Protein AF-A0A7S1WTX0-F1 (afdb_monomer)

Organism: Alexandrium catenella (NCBI:txid2925)

InterPro domains:
  IPR001752 Kinesin motor domain [PF00225] (18-183)
  IPR001752 Kinesin motor domain [PR00380] (53-70)
  IPR001752 Kinesin motor domain [PR00380] (84-102)
  IPR001752 Kinesin motor domain [PR00380] (133-154)
  IPR001752 Kinesin motor domain [PS50067] (1-183)
  IPR001752 Kinesin motor domain [SM00129] (1-193)
  IPR027417 P-loop containing nucleoside triphosphate hydrolase [SSF52540] (19-186)
  IPR027640 Kinesin-like protein [PTHR47972] (17-187)
  IPR036961 Kinesin motor domain superfamily [G3DSA:3.40.850.10] (6-201)

pLDDT: mean 73.98, std 21.16, range [28.86, 95.06]

Secondary structure (DSSP, 8-state):
---------PPPPEEEETTEEEETT------SSHHHHHHHHHHHHHHHHHHHHTTSS-GGGS-EEEEEEEEEE-TTT--EEEEEEEEEEPPP---GGG----THHHHHHHHHHHHHHHHHHHHHHHHTT-SS--GGG-HHHHHTTTTSSSSS-----------GGGHHHHHHHHHHHHHHTT---------S--------------PPPP-

Radius of gyration: 21.15 Å; Cα contacts (8 Å, |Δi|>4): 185; chains: 1; bounding box: 45×63×60 Å

Nearest PDB structures (foldseek):
  3cob-assembly1_A  TM=8.532E-01  e=2.184E-14  unclassified
  3j8y-assembly1_K  TM=9.135E-01  e=1.320E-11  Homo sapiens
  3h4s-assembly1_A  TM=8.752E-01  e=2.064E-12  Arabidopsis thaliana
  4hna-assembly1_K  TM=8.770E-01  e=1.838E-10  Homo sapiens
  5hnx-assembly1_K  TM=8.630E-01  e=1.447E-10  Drosophila melanogaster

Sequence (211 aa):
RSGGGAAASSAPRLSVRQGAVQVDRLCEREAMDATELRSVLEKGLLQRRVAASAMNIRSSRSHLVFTIRVSTTNLSTRETLRGKILLCDLGGSERLKKTEAAGDQRREAIEINKSLTALGDVIEAVARRQRQVPYRNHKLTQIMQDSLGGTAKTLMFVNCSPAWSNLSETLMSLTYAARTKRITNLGTPSSSSPLARKRSEPSFCIPVPEQ

Foldseek 3Di:
DDDDDDDDPDPWDWDADPNAIDTPPDDDDDDPDPVSVVVVVVVLVVVLVVVCVVPDNCNLLDKDKDKDKDWDADPVVRDIDIDMDIDIDAHDQDDPVPDPDDDVRSVSNVLSNQLVVLVLQQLQCQLVVPPDRPLVSDPNSSNCVCQFQHADDHDDDQDADPDPVRVVVRVVSVVSVVSNVSHDHDHHPPDDDPDDPDDDDPPPDDDDDDD

Mean predicted aligned error: 12.64 Å

Solvent-accessible surface area (backbone atoms only — not comparable to full-atom values): 13399 Å² total; per-residue (Å²): 136,89,82,82,78,78,79,75,81,71,75,78,48,80,45,78,57,96,91,41,64,41,59,50,87,63,89,82,76,93,56,95,47,74,66,51,43,47,52,53,50,52,51,52,53,48,50,53,50,51,62,16,63,80,68,52,93,38,69,56,69,42,67,47,78,48,77,49,76,47,76,48,68,42,84,87,78,66,49,71,50,75,51,76,48,78,48,73,49,74,38,61,86,75,64,67,92,80,52,96,54,62,71,69,57,38,56,50,54,50,54,46,47,49,46,54,49,35,42,50,53,28,42,53,26,45,44,67,66,47,93,75,59,57,32,82,76,27,72,68,36,41,63,42,41,45,53,60,56,20,52,42,91,70,86,85,87,83,91,67,63,92,49,79,94,38,45,73,58,33,52,50,53,52,54,49,49,62,45,52,70,56,46,64,49,45,76,65,85,75,68,100,67,99,67,87,79,74,88,69,80,88,79,82,76,76,84,74,82,83,130

Structure (mmCIF, N/CA/C/O backbone):
data_AF-A0A7S1WTX0-F1
#
_entry.id   AF-A0A7S1WTX0-F1
#
loop_
_atom_site.group_PDB
_atom_site.id
_atom_site.type_symbol
_atom_site.label_atom_id
_atom_site.label_alt_id
_atom_site.label_comp_id
_atom_site.label_asym_id
_atom_site.label_entity_id
_atom_site.label_seq_id
_atom_site.pdbx_PDB_ins_code
_atom_site.Cartn_x
_atom_site.Cartn_y
_atom_site.Cartn_z
_atom_site.occupancy
_atom_site.B_iso_or_equiv
_atom_site.auth_seq_id
_atom_site.auth_comp_id
_atom_site.auth_asym_id
_atom_site.auth_atom_id
_atom_site.pdbx_PDB_model_num
ATOM 1 N N . ARG A 1 1 ? -2.254 -48.145 -15.514 1.00 36.19 1 ARG A N 1
ATOM 2 C CA . ARG A 1 1 ? -1.593 -46.839 -15.763 1.00 36.19 1 ARG A CA 1
ATOM 3 C C . ARG A 1 1 ? -2.270 -45.791 -14.888 1.00 36.19 1 ARG A C 1
ATOM 5 O O . ARG A 1 1 ? -3.375 -45.375 -15.197 1.00 36.19 1 ARG A O 1
ATOM 12 N N . SER A 1 2 ? -1.647 -45.450 -13.764 1.00 35.00 2 SER A N 1
ATOM 13 C CA . SER A 1 2 ? -2.083 -44.418 -12.819 1.00 35.00 2 SER A CA 1
ATOM 14 C C . SER A 1 2 ? -1.740 -43.027 -13.361 1.00 35.00 2 SER A C 1
ATOM 16 O O . SER A 1 2 ? -0.565 -42.683 -13.469 1.00 35.00 2 SER A O 1
ATOM 18 N N . GLY A 1 3 ? -2.751 -42.240 -13.726 1.00 31.66 3 GLY A N 1
ATOM 19 C CA . GLY A 1 3 ? -2.591 -40.835 -14.103 1.00 31.66 3 GLY A CA 1
ATOM 20 C C . GLY A 1 3 ? -2.806 -39.934 -12.892 1.00 31.66 3 GLY A C 1
ATOM 21 O O . GLY A 1 3 ? -3.939 -39.577 -12.588 1.00 31.66 3 GLY A O 1
ATOM 22 N N . GLY A 1 4 ? -1.725 -39.590 -12.191 1.00 30.39 4 GLY A N 1
ATOM 23 C CA . GLY A 1 4 ? -1.733 -38.560 -11.156 1.00 30.39 4 GLY A CA 1
ATOM 24 C C . GLY A 1 4 ? -1.897 -37.179 -11.789 1.00 30.39 4 GLY A C 1
ATOM 25 O O . GLY A 1 4 ? -0.982 -36.679 -12.439 1.00 30.39 4 GLY A O 1
ATOM 26 N N . GLY A 1 5 ? -3.070 -36.570 -11.615 1.00 28.86 5 GLY A N 1
ATOM 27 C CA . GLY A 1 5 ? -3.309 -35.177 -11.973 1.00 28.86 5 GLY A CA 1
ATOM 28 C C . GLY A 1 5 ? -2.605 -34.257 -10.981 1.00 28.86 5 GLY A C 1
ATOM 29 O O . GLY A 1 5 ? -3.022 -34.146 -9.830 1.00 28.86 5 GLY A O 1
ATOM 30 N N . ALA A 1 6 ? -1.533 -33.602 -11.424 1.00 33.41 6 ALA A N 1
ATOM 31 C CA . ALA A 1 6 ? -0.896 -32.527 -10.680 1.00 33.41 6 ALA A CA 1
ATOM 32 C C . ALA A 1 6 ? -1.919 -31.405 -10.437 1.00 33.41 6 ALA A C 1
ATOM 34 O O . ALA A 1 6 ? -2.436 -30.802 -11.380 1.00 33.41 6 ALA A O 1
ATOM 35 N N . ALA A 1 7 ? -2.229 -31.132 -9.169 1.00 36.34 7 ALA A N 1
ATOM 36 C CA . ALA A 1 7 ? -3.064 -30.008 -8.781 1.00 36.34 7 ALA A CA 1
ATOM 37 C C . ALA A 1 7 ? -2.358 -28.705 -9.182 1.00 36.34 7 ALA A C 1
ATOM 39 O O . ALA A 1 7 ? -1.405 -28.272 -8.535 1.00 36.34 7 ALA A O 1
ATOM 40 N N . ALA A 1 8 ? -2.815 -28.085 -10.271 1.00 37.38 8 ALA A N 1
ATOM 41 C CA . ALA A 1 8 ? -2.366 -26.764 -10.676 1.00 37.38 8 ALA A CA 1
ATOM 42 C C . ALA A 1 8 ? -2.599 -25.786 -9.513 1.00 37.38 8 ALA A C 1
ATOM 44 O O . ALA A 1 8 ? -3.739 -25.556 -9.098 1.00 37.38 8 ALA A O 1
ATOM 45 N N . SER A 1 9 ? -1.520 -25.217 -8.970 1.00 41.88 9 SER A N 1
ATOM 46 C CA . SER A 1 9 ? -1.592 -24.202 -7.921 1.00 41.88 9 SER A CA 1
ATOM 47 C C . SER A 1 9 ? -2.224 -22.936 -8.502 1.00 41.88 9 SER A C 1
ATOM 49 O O . SER A 1 9 ? -1.551 -22.064 -9.052 1.00 41.88 9 SER A O 1
ATOM 51 N N . SER A 1 10 ? -3.551 -22.856 -8.446 1.00 46.66 10 SER A N 1
ATOM 52 C CA . SER A 1 10 ? -4.303 -21.698 -8.918 1.00 46.66 10 SER A CA 1
ATOM 53 C C . SER A 1 10 ? -3.848 -20.445 -8.166 1.00 46.66 10 SER A C 1
ATOM 55 O O . SER A 1 10 ? -3.691 -20.477 -6.947 1.00 46.66 10 SER A O 1
ATOM 57 N N . ALA A 1 11 ? -3.631 -19.340 -8.882 1.00 50.22 11 ALA A N 1
ATOM 58 C CA . ALA A 1 11 ? -3.193 -18.074 -8.296 1.00 50.22 11 ALA A CA 1
ATOM 59 C C . ALA A 1 11 ? -4.122 -17.619 -7.144 1.00 50.22 11 ALA A C 1
ATOM 61 O O . ALA A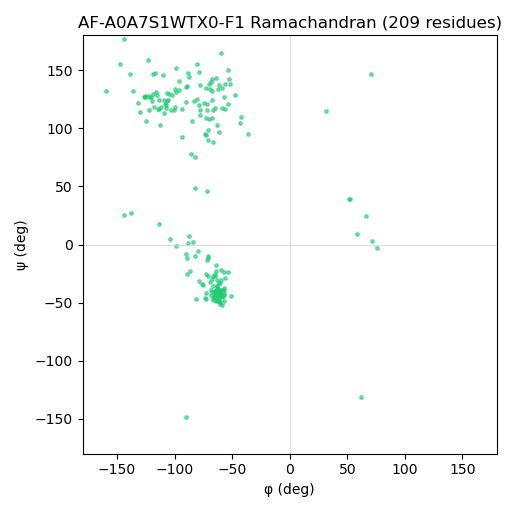 1 11 ? -5.326 -17.906 -7.179 1.00 50.22 11 ALA A O 1
ATOM 62 N N . PRO A 1 12 ? -3.608 -16.888 -6.135 1.00 56.72 12 PRO A N 1
ATOM 63 C CA . PRO A 1 12 ? -4.430 -16.380 -5.038 1.00 56.72 12 PRO A CA 1
ATOM 64 C C . PRO A 1 12 ? -5.572 -15.515 -5.590 1.00 56.72 12 PRO A C 1
ATOM 66 O O . PRO A 1 12 ? -5.347 -14.611 -6.413 1.00 56.72 12 PRO A O 1
ATOM 69 N N . ARG A 1 13 ? -6.803 -15.846 -5.184 1.00 62.22 13 ARG A N 1
ATOM 70 C CA . ARG A 1 13 ? -8.032 -15.118 -5.529 1.00 62.22 13 ARG A CA 1
ATOM 71 C C . ARG A 1 13 ? -8.249 -14.018 -4.491 1.00 62.22 13 ARG A C 1
ATOM 73 O O . ARG A 1 13 ? -7.833 -14.165 -3.351 1.00 62.22 13 ARG A O 1
ATOM 80 N N . LEU A 1 14 ? -8.825 -12.895 -4.899 1.00 60.16 14 LEU A N 1
ATOM 81 C CA . LEU A 1 14 ? -9.229 -11.840 -3.971 1.00 60.16 14 LEU A CA 1
ATOM 82 C C . LEU A 1 14 ? -10.724 -12.000 -3.710 1.00 60.16 14 LEU A C 1
ATOM 84 O O . LEU A 1 14 ? -11.494 -12.116 -4.663 1.00 60.16 14 LEU A O 1
ATOM 88 N N . SER A 1 15 ? -11.124 -11.984 -2.446 1.00 52.88 15 SER A N 1
ATOM 89 C CA . SER A 1 15 ? -12.521 -11.938 -2.027 1.00 52.88 15 SER A CA 1
ATOM 90 C C . SER A 1 15 ? -12.782 -10.644 -1.258 1.00 52.88 15 SER A C 1
ATOM 92 O O . SER A 1 15 ? -11.903 -10.098 -0.599 1.00 52.88 15 SER A O 1
ATOM 94 N N . VAL A 1 16 ? -13.990 -10.098 -1.368 1.00 51.50 16 VAL A N 1
ATOM 95 C CA . VAL A 1 16 ? -14.402 -8.920 -0.593 1.00 51.50 16 VAL A CA 1
ATOM 96 C C . VAL A 1 16 ? -15.394 -9.396 0.458 1.00 51.50 16 VAL A C 1
ATOM 98 O O . VAL A 1 16 ? -16.454 -9.911 0.110 1.00 51.50 16 VAL A O 1
ATOM 101 N N . ARG A 1 17 ? -15.060 -9.242 1.744 1.00 48.41 17 ARG A N 1
ATOM 102 C CA . ARG A 1 17 ? -15.951 -9.568 2.870 1.00 48.41 17 ARG A CA 1
ATOM 103 C C . ARG A 1 17 ? -16.078 -8.348 3.780 1.00 48.41 17 ARG A C 1
ATOM 105 O O . ARG A 1 17 ? -15.072 -7.785 4.195 1.00 48.41 17 ARG A O 1
ATOM 112 N N . GLN A 1 18 ? -17.315 -7.928 4.065 1.00 46.50 18 GLN A N 1
ATOM 113 C CA . GLN A 1 18 ? -17.627 -6.782 4.942 1.00 46.50 18 GLN A CA 1
ATOM 114 C C . GLN A 1 18 ? -16.878 -5.482 4.570 1.00 46.50 18 GLN A C 1
ATOM 116 O O . GLN A 1 18 ? -16.391 -4.760 5.433 1.00 46.50 18 GLN A O 1
ATOM 121 N N . GLY A 1 19 ? -16.735 -5.197 3.270 1.00 52.59 19 GLY A N 1
ATOM 122 C CA . GLY A 1 19 ? -16.036 -3.999 2.781 1.00 52.59 19 GLY A CA 1
ATOM 123 C C . GLY A 1 19 ? -14.503 -4.058 2.859 1.00 52.59 19 GLY A C 1
ATOM 124 O O . GLY A 1 19 ? -13.845 -3.145 2.369 1.00 52.59 19 GLY A O 1
ATOM 125 N N . ALA A 1 20 ? -13.923 -5.133 3.403 1.00 57.34 20 ALA A N 1
ATOM 126 C CA . ALA A 1 20 ? -12.485 -5.370 3.411 1.00 57.34 20 ALA A CA 1
ATOM 127 C C . ALA A 1 20 ? -12.085 -6.355 2.302 1.00 57.34 20 ALA A C 1
ATOM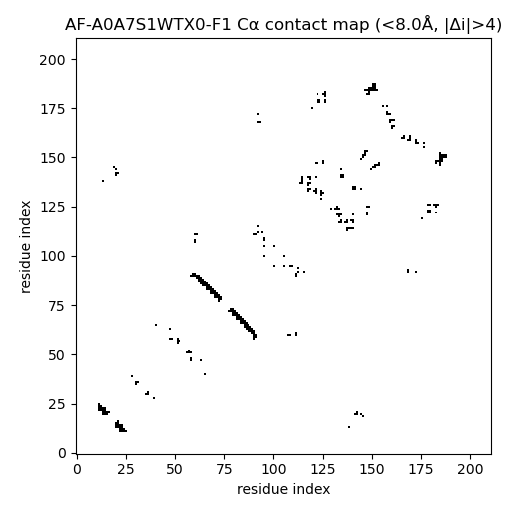 129 O O . ALA A 1 20 ? -12.692 -7.417 2.136 1.00 57.34 20 ALA A O 1
ATOM 130 N N . VAL A 1 21 ? -11.031 -6.019 1.555 1.00 64.62 21 VAL A N 1
ATOM 131 C CA . VAL A 1 21 ? -10.414 -6.937 0.590 1.00 64.62 21 VAL A CA 1
ATOM 132 C C . VAL A 1 21 ? -9.601 -7.987 1.350 1.00 64.62 21 VAL A C 1
ATOM 134 O O . VAL A 1 21 ? -8.705 -7.656 2.128 1.00 64.62 21 VAL A O 1
ATOM 137 N N . GLN A 1 22 ? -9.940 -9.256 1.143 1.00 63.56 22 GLN A N 1
ATOM 138 C CA . GLN A 1 22 ? -9.241 -10.435 1.640 1.00 63.56 22 GLN A CA 1
ATOM 139 C C . GLN A 1 22 ? -8.569 -11.171 0.477 1.00 63.56 22 GLN A C 1
ATOM 141 O O . GLN A 1 22 ? -9.059 -11.191 -0.652 1.00 63.56 22 GLN A O 1
ATOM 146 N N . VAL A 1 23 ? -7.413 -11.766 0.753 1.00 69.44 23 VAL A N 1
ATOM 147 C CA . VAL A 1 23 ? -6.703 -12.621 -0.200 1.00 69.44 23 VAL A CA 1
ATOM 148 C C . VAL A 1 23 ? -7.005 -14.066 0.184 1.00 69.44 23 VAL A C 1
ATOM 150 O O . VAL A 1 23 ? -6.640 -14.508 1.271 1.00 69.44 23 VAL A O 1
ATOM 153 N N . ASP A 1 24 ? -7.680 -14.803 -0.691 1.00 56.03 24 ASP A N 1
ATOM 154 C CA . ASP A 1 24 ? -7.994 -16.211 -0.476 1.00 56.03 24 ASP A CA 1
ATOM 155 C C . ASP A 1 24 ? -6.697 -17.022 -0.383 1.00 56.03 24 ASP A C 1
ATOM 157 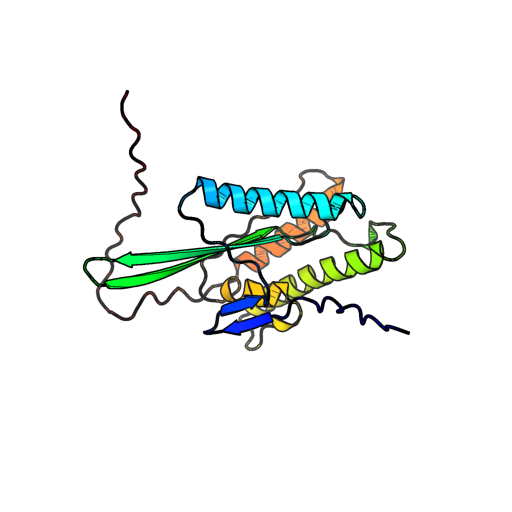O O . ASP A 1 24 ? -5.811 -16.898 -1.237 1.00 56.03 24 ASP A O 1
ATOM 161 N N . ARG A 1 25 ? -6.630 -17.906 0.622 1.00 60.22 25 ARG A N 1
ATOM 162 C CA . ARG A 1 25 ? -5.463 -18.747 0.955 1.00 60.22 25 ARG A CA 1
ATOM 163 C C . ARG A 1 25 ? -4.237 -17.967 1.445 1.00 60.22 25 ARG A C 1
ATOM 165 O O . ARG A 1 25 ? -3.116 -18.466 1.349 1.00 60.22 25 ARG A O 1
ATOM 172 N N . LEU A 1 26 ? -4.433 -16.769 1.995 1.00 67.06 26 LEU A N 1
ATOM 173 C CA . LEU A 1 26 ? -3.400 -16.129 2.805 1.00 67.06 26 LEU A CA 1
ATOM 174 C C . LEU A 1 26 ? -3.232 -16.908 4.118 1.00 67.06 26 LEU A C 1
ATOM 176 O O . LEU A 1 26 ? -4.217 -17.268 4.759 1.00 67.06 26 LEU A O 1
ATOM 180 N N . CYS A 1 27 ? -1.990 -17.178 4.512 1.00 72.56 27 CYS A N 1
ATOM 181 C CA . CYS A 1 27 ? -1.698 -17.742 5.825 1.00 72.56 27 CYS A CA 1
ATOM 182 C C . CYS A 1 27 ? -1.921 -16.653 6.883 1.00 72.56 27 CYS A C 1
ATOM 184 O O . CYS A 1 27 ? -1.219 -15.641 6.879 1.00 72.56 27 CYS A O 1
ATOM 186 N N . GLU A 1 28 ? -2.897 -16.851 7.764 1.00 81.06 28 GLU A N 1
ATOM 187 C CA . GLU A 1 28 ? -3.097 -16.022 8.951 1.00 81.06 28 GLU A CA 1
ATOM 188 C C . GLU A 1 28 ? -2.570 -16.787 10.160 1.00 81.06 28 GLU A C 1
ATOM 190 O O . GLU A 1 28 ? -2.897 -17.957 10.354 1.00 81.06 28 GLU A O 1
ATOM 195 N N . ARG A 1 29 ? -1.718 -16.134 10.950 1.00 85.81 29 ARG A N 1
ATOM 196 C CA . ARG A 1 29 ? -1.142 -16.712 12.159 1.00 85.81 29 ARG A CA 1
ATOM 197 C C . ARG A 1 29 ? -1.422 -15.780 13.320 1.00 85.81 29 ARG A C 1
ATOM 199 O O . ARG A 1 29 ? -1.139 -14.586 13.226 1.00 85.81 29 ARG A O 1
ATOM 206 N N . GLU A 1 30 ? -1.989 -16.336 14.379 1.00 88.81 30 GLU A N 1
ATOM 207 C CA . GLU A 1 30 ? -2.143 -15.628 15.641 1.00 88.81 30 GLU A CA 1
ATOM 208 C C . GLU A 1 30 ? -0.760 -15.407 16.263 1.00 88.81 30 GLU A C 1
ATOM 210 O O . GLU A 1 30 ? 0.122 -16.260 16.149 1.00 88.81 30 GLU A O 1
ATOM 215 N N . ALA A 1 31 ? -0.560 -14.225 16.834 1.00 89.25 31 ALA A N 1
ATOM 216 C CA . ALA A 1 31 ? 0.647 -13.863 17.559 1.00 89.25 31 ALA A CA 1
ATOM 217 C C . ALA A 1 31 ? 0.210 -13.244 18.885 1.00 89.25 31 ALA A C 1
ATOM 219 O O . ALA A 1 31 ? -0.537 -12.263 18.887 1.00 89.25 31 ALA A O 1
ATOM 220 N N . MET A 1 32 ? 0.655 -13.838 19.985 1.00 89.19 32 MET A N 1
ATOM 221 C CA . MET A 1 32 ? 0.258 -13.467 21.342 1.00 89.19 32 MET A CA 1
ATOM 222 C C . MET A 1 32 ? 1.126 -12.345 21.912 1.00 89.19 32 MET A C 1
ATOM 224 O O . MET A 1 32 ? 0.690 -11.608 22.795 1.00 89.19 32 MET A O 1
ATOM 228 N N . ASP A 1 33 ? 2.339 -12.176 21.382 1.00 90.69 33 ASP A N 1
ATOM 229 C CA . ASP A 1 33 ? 3.273 -11.144 21.809 1.00 90.69 33 ASP A CA 1
ATOM 230 C C . ASP A 1 33 ? 4.099 -10.553 20.646 1.00 90.69 33 ASP A C 1
ATOM 232 O O . ASP A 1 33 ? 3.993 -10.937 19.473 1.00 90.69 33 ASP A O 1
ATOM 236 N N . ALA A 1 34 ? 4.930 -9.562 20.979 1.00 90.69 34 ALA A N 1
ATOM 237 C CA . ALA A 1 34 ? 5.794 -8.882 20.018 1.00 90.69 34 ALA A CA 1
ATOM 238 C C . ALA A 1 34 ? 6.892 -9.793 19.438 1.00 90.69 34 ALA A C 1
ATOM 240 O O . ALA A 1 34 ? 7.349 -9.559 18.315 1.00 90.69 34 ALA A O 1
ATOM 241 N N . THR A 1 35 ? 7.319 -10.813 20.180 1.00 93.56 35 THR A N 1
ATOM 242 C CA . THR A 1 35 ? 8.359 -11.765 19.776 1.00 93.56 35 THR A CA 1
ATOM 243 C C . THR A 1 35 ? 7.815 -12.720 18.719 1.00 93.56 35 THR A C 1
ATOM 245 O O . THR A 1 35 ? 8.431 -12.896 17.666 1.00 93.56 35 THR A O 1
ATOM 248 N N . GLU A 1 36 ? 6.619 -13.265 18.933 1.00 92.94 36 GLU A N 1
ATOM 249 C CA . GLU A 1 36 ? 5.911 -14.094 17.963 1.00 92.94 36 GLU A CA 1
ATOM 250 C C . GLU A 1 36 ? 5.603 -13.309 16.690 1.00 92.94 36 GLU A C 1
ATOM 252 O O . GLU A 1 36 ? 5.885 -13.787 15.586 1.00 92.94 36 GLU A O 1
ATOM 257 N N . LEU A 1 37 ? 5.103 -12.074 16.820 1.00 91.38 37 LEU A N 1
ATOM 258 C CA . LEU A 1 37 ? 4.839 -11.206 15.672 1.00 91.38 37 LEU A CA 1
ATOM 259 C C . LEU A 1 37 ? 6.116 -10.948 14.860 1.00 91.38 37 LEU A C 1
ATOM 261 O O . LEU A 1 37 ? 6.105 -11.064 13.630 1.00 91.38 37 LEU A O 1
ATOM 265 N N . ARG A 1 38 ? 7.229 -10.647 15.540 1.00 90.94 38 ARG A N 1
ATOM 266 C CA . ARG A 1 38 ? 8.542 -10.468 14.908 1.00 90.94 38 ARG A CA 1
ATOM 267 C C . ARG A 1 38 ? 8.994 -11.736 14.190 1.00 90.94 38 ARG A C 1
ATOM 269 O O . ARG A 1 38 ? 9.406 -11.652 13.038 1.00 90.94 38 ARG A O 1
ATOM 276 N N . SER A 1 39 ? 8.822 -12.903 14.807 1.00 90.69 39 SER A N 1
ATOM 277 C CA . SER A 1 39 ? 9.123 -14.194 14.181 1.00 90.69 39 SER A CA 1
ATOM 278 C C . SER A 1 39 ? 8.293 -14.435 12.911 1.00 90.69 39 SER A C 1
ATOM 280 O O . SER A 1 39 ? 8.812 -14.944 11.914 1.00 90.69 39 SER A O 1
ATOM 282 N N . VAL A 1 40 ? 7.006 -14.046 12.893 1.00 89.06 40 VAL A N 1
ATOM 283 C CA . VAL A 1 40 ? 6.173 -14.108 11.670 1.00 89.06 40 VAL A CA 1
ATOM 284 C C . VAL A 1 40 ? 6.762 -13.224 10.576 1.00 89.06 40 VAL A C 1
ATOM 286 O O . VAL A 1 40 ? 6.915 -13.670 9.436 1.00 89.06 40 VAL A O 1
ATOM 289 N N . LEU A 1 41 ? 7.094 -11.981 10.924 1.00 88.06 41 LEU A N 1
ATOM 290 C CA . LEU A 1 41 ? 7.626 -11.002 9.988 1.00 88.06 41 LEU A CA 1
ATOM 291 C C . LEU A 1 41 ? 8.965 -11.463 9.399 1.00 88.06 41 LEU A C 1
ATOM 293 O O . LEU A 1 41 ? 9.127 -11.470 8.180 1.00 88.06 41 LEU A O 1
ATOM 297 N N . GLU A 1 42 ? 9.898 -11.904 10.241 1.00 87.88 42 GLU A N 1
ATOM 298 C CA . GLU A 1 42 ? 11.211 -12.400 9.822 1.00 87.88 42 GLU A CA 1
ATOM 299 C C . GLU A 1 42 ? 11.095 -13.624 8.914 1.00 87.88 42 GLU A C 1
ATOM 301 O O . GLU A 1 42 ? 11.756 -13.682 7.876 1.00 87.88 42 GLU A O 1
ATOM 306 N N . LYS A 1 43 ? 10.193 -14.562 9.231 1.00 85.00 43 LYS A N 1
ATOM 307 C CA . LYS A 1 43 ? 9.912 -15.710 8.360 1.00 85.00 43 LYS A CA 1
ATOM 308 C C . LYS A 1 43 ? 9.394 -15.263 6.989 1.00 85.00 43 LYS A C 1
ATOM 310 O O . LYS A 1 43 ? 9.849 -15.788 5.973 1.00 85.00 43 LYS A O 1
ATOM 315 N N . GLY A 1 44 ? 8.487 -14.285 6.944 1.00 80.00 44 GLY A N 1
ATOM 316 C CA . GLY A 1 44 ? 7.979 -13.718 5.690 1.00 80.00 44 GLY A CA 1
ATOM 317 C C . GLY A 1 44 ? 9.068 -13.015 4.871 1.00 80.00 44 GLY A C 1
ATOM 318 O O . GLY A 1 44 ? 9.173 -13.217 3.659 1.00 80.00 44 GLY A O 1
ATOM 319 N N . LEU A 1 45 ? 9.936 -12.245 5.532 1.00 81.25 45 LEU A N 1
ATOM 320 C CA . LEU A 1 45 ? 11.083 -11.587 4.900 1.00 81.25 45 LEU A CA 1
ATOM 321 C C . LEU A 1 45 ? 12.106 -12.600 4.368 1.00 81.25 45 LEU A C 1
ATOM 323 O O . LEU A 1 45 ? 12.619 -12.429 3.260 1.00 81.25 45 LEU A O 1
ATOM 327 N N . LEU A 1 46 ? 12.376 -13.674 5.114 1.00 79.81 46 LEU A N 1
ATOM 328 C CA . LEU A 1 46 ? 13.264 -14.750 4.681 1.00 79.81 46 LEU A CA 1
ATOM 329 C C . LEU A 1 46 ? 12.690 -15.480 3.464 1.00 79.81 46 LEU A C 1
ATOM 331 O O . LEU A 1 46 ? 13.409 -15.697 2.494 1.00 79.81 46 LEU A O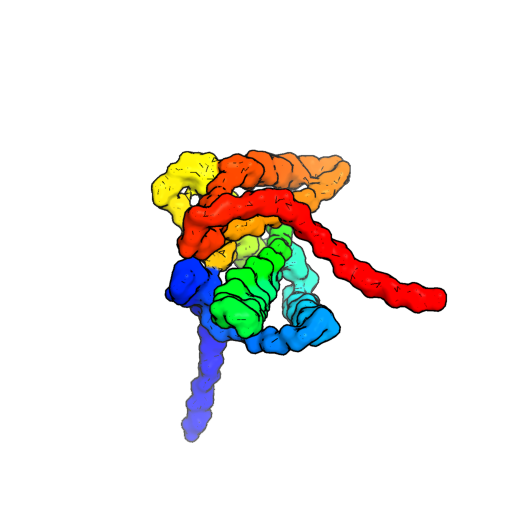 1
ATOM 335 N N . GLN A 1 47 ? 11.393 -15.795 3.461 1.00 74.44 47 GLN A N 1
ATOM 336 C CA . GLN A 1 47 ? 10.729 -16.409 2.307 1.00 74.44 47 GLN A CA 1
ATOM 337 C C . GLN A 1 47 ? 10.794 -15.516 1.064 1.00 74.44 47 GLN A C 1
ATOM 339 O O . GLN A 1 47 ? 11.071 -16.016 -0.026 1.00 74.44 47 GLN A O 1
ATOM 344 N N . ARG A 1 48 ? 10.633 -14.193 1.218 1.00 73.31 48 ARG A N 1
ATOM 345 C CA . ARG A 1 48 ? 10.845 -13.234 0.120 1.00 73.31 48 ARG A CA 1
ATOM 346 C C . ARG A 1 48 ? 12.280 -13.290 -0.411 1.00 73.31 48 ARG A C 1
ATOM 348 O O . ARG A 1 48 ? 12.476 -13.275 -1.623 1.00 73.31 48 ARG A O 1
ATOM 355 N N . ARG A 1 49 ? 13.280 -13.382 0.475 1.00 64.56 49 ARG A N 1
ATOM 356 C CA . ARG A 1 49 ? 14.698 -13.513 0.089 1.00 64.56 49 ARG A CA 1
ATOM 357 C C . ARG A 1 49 ? 14.991 -14.835 -0.623 1.00 64.56 49 ARG A C 1
ATOM 359 O O . ARG A 1 49 ? 15.660 -14.812 -1.646 1.00 64.56 49 ARG A O 1
ATOM 366 N N . VAL A 1 50 ? 14.471 -15.958 -0.127 1.00 59.03 50 VAL A N 1
ATOM 367 C CA . VAL A 1 50 ? 14.686 -17.292 -0.719 1.00 59.03 50 VAL A CA 1
ATOM 368 C C . VAL A 1 50 ? 14.006 -17.416 -2.086 1.00 59.03 50 VAL A C 1
ATOM 370 O O . VAL A 1 50 ? 14.603 -17.926 -3.030 1.00 59.03 50 VAL A O 1
ATOM 373 N N . ALA A 1 51 ? 12.789 -16.881 -2.234 1.00 57.81 51 ALA A N 1
ATOM 374 C CA . ALA A 1 51 ? 12.129 -16.793 -3.537 1.00 57.81 51 ALA A CA 1
ATOM 375 C C . ALA A 1 51 ? 12.937 -15.943 -4.537 1.00 57.81 51 ALA A C 1
ATOM 377 O O . ALA A 1 51 ? 12.948 -16.242 -5.729 1.00 57.81 51 ALA A O 1
ATOM 378 N N . ALA A 1 52 ? 13.645 -14.915 -4.053 1.00 53.91 52 ALA A N 1
ATOM 379 C CA . ALA A 1 52 ? 14.545 -14.106 -4.868 1.00 53.91 52 ALA A CA 1
ATOM 380 C C . ALA A 1 52 ? 15.883 -14.809 -5.181 1.00 53.91 52 ALA A C 1
ATOM 382 O O . ALA A 1 52 ? 16.417 -14.613 -6.264 1.00 53.91 52 ALA A O 1
ATOM 383 N N . SER A 1 53 ? 16.445 -15.635 -4.292 1.00 47.12 53 SER A N 1
ATOM 384 C CA . SER A 1 53 ? 17.722 -16.322 -4.552 1.00 47.12 53 SER A CA 1
ATOM 385 C C . SER A 1 53 ? 17.580 -17.543 -5.466 1.00 47.12 53 SER A C 1
ATOM 387 O O . SER A 1 53 ? 18.475 -17.803 -6.264 1.00 47.12 53 SER A O 1
ATOM 389 N N . ALA A 1 54 ? 16.447 -18.251 -5.421 1.00 46.50 54 ALA A N 1
ATOM 390 C CA . ALA A 1 54 ? 16.173 -19.392 -6.300 1.00 46.50 54 ALA A CA 1
ATOM 391 C C . ALA A 1 54 ? 15.906 -19.000 -7.772 1.00 46.50 54 ALA A C 1
ATOM 393 O O . ALA A 1 54 ? 15.867 -19.872 -8.636 1.00 46.50 54 ALA A O 1
ATOM 394 N N . MET A 1 55 ? 15.708 -17.706 -8.071 1.00 42.59 55 MET A N 1
ATOM 395 C CA . MET A 1 55 ? 15.268 -17.228 -9.392 1.00 42.59 55 MET A CA 1
ATOM 396 C C . MET A 1 55 ? 15.998 -15.959 -9.898 1.00 42.59 55 MET A C 1
ATOM 398 O O . MET A 1 55 ? 15.449 -15.243 -10.734 1.00 42.59 55 MET A O 1
ATOM 402 N N . ASN A 1 56 ? 17.249 -15.726 -9.462 1.00 44.66 56 ASN A N 1
ATOM 403 C CA . ASN A 1 56 ? 18.061 -14.498 -9.630 1.00 44.66 56 ASN A CA 1
ATOM 404 C C . ASN A 1 56 ? 17.575 -13.290 -8.804 1.00 44.66 56 ASN A C 1
ATOM 406 O O . ASN A 1 56 ? 16.383 -13.107 -8.610 1.00 44.66 56 ASN A O 1
ATOM 410 N N . ILE A 1 57 ? 18.517 -12.448 -8.345 1.00 48.03 57 ILE A N 1
ATOM 411 C CA . ILE A 1 57 ? 18.324 -11.252 -7.490 1.00 48.03 57 ILE A CA 1
ATOM 412 C C . ILE A 1 57 ? 17.111 -10.406 -7.944 1.00 48.03 57 ILE A C 1
ATOM 414 O O . ILE A 1 57 ? 17.162 -9.711 -8.956 1.00 48.03 57 ILE A O 1
ATOM 418 N N . ARG A 1 58 ? 15.995 -10.490 -7.197 1.00 55.78 58 ARG A N 1
ATOM 419 C CA . ARG A 1 58 ? 14.652 -10.024 -7.625 1.00 55.78 58 ARG A CA 1
ATOM 420 C C . ARG A 1 58 ? 13.821 -9.414 -6.479 1.00 55.78 58 ARG A C 1
ATOM 422 O O . ARG A 1 58 ? 12.594 -9.375 -6.523 1.00 55.78 58 ARG A O 1
ATOM 429 N N . SER A 1 59 ? 14.476 -8.897 -5.433 1.00 57.28 59 SER A N 1
ATOM 430 C CA . SER A 1 59 ? 13.795 -8.211 -4.315 1.00 57.28 59 SER A CA 1
ATOM 431 C C . SER A 1 59 ? 13.179 -6.865 -4.719 1.00 57.28 59 SER A C 1
ATOM 433 O O . SER A 1 59 ? 12.106 -6.531 -4.222 1.00 57.28 59 SER A O 1
ATOM 435 N N . SER A 1 60 ? 13.795 -6.147 -5.668 1.00 61.94 60 SER A N 1
ATOM 436 C CA . SER A 1 60 ? 13.257 -4.914 -6.271 1.00 61.94 60 SER A CA 1
ATOM 437 C C . SER A 1 60 ? 12.066 -5.164 -7.196 1.00 61.94 60 SER A C 1
ATOM 439 O O . SER A 1 60 ? 11.398 -4.231 -7.621 1.00 61.94 60 SER A O 1
ATOM 441 N N . ARG A 1 61 ? 11.775 -6.425 -7.513 1.00 66.44 61 ARG A N 1
ATOM 442 C CA . ARG A 1 61 ? 10.803 -6.824 -8.530 1.00 66.44 61 ARG A CA 1
ATOM 443 C C . ARG A 1 61 ? 9.581 -7.548 -7.947 1.00 66.44 61 ARG A C 1
ATOM 445 O O . ARG A 1 61 ? 8.813 -8.199 -8.641 1.00 66.44 61 ARG A O 1
ATOM 452 N N . SER A 1 62 ? 9.356 -7.418 -6.645 1.00 74.88 62 SER A N 1
ATOM 453 C CA . SER A 1 62 ? 8.154 -7.928 -5.982 1.00 74.88 62 SER A CA 1
ATOM 454 C C . SER A 1 62 ? 7.646 -6.930 -4.953 1.00 74.88 62 SER A C 1
ATOM 456 O O . SER A 1 62 ? 8.435 -6.242 -4.307 1.00 74.88 62 SER A O 1
ATOM 458 N N . HIS A 1 63 ? 6.324 -6.881 -4.792 1.00 83.94 63 HIS A N 1
ATOM 459 C CA . HIS A 1 63 ? 5.681 -6.144 -3.706 1.00 83.94 63 HIS A CA 1
ATOM 460 C C . HIS A 1 63 ? 5.516 -7.066 -2.507 1.00 83.94 63 HIS A C 1
ATOM 462 O O . HIS A 1 63 ? 5.066 -8.204 -2.660 1.00 83.94 63 HIS A O 1
ATOM 468 N N . LEU A 1 64 ? 5.833 -6.574 -1.317 1.00 85.44 64 LEU A N 1
ATOM 469 C CA . LEU A 1 64 ? 5.536 -7.253 -0.064 1.00 85.44 64 LEU A CA 1
ATOM 470 C C . LEU A 1 64 ? 4.370 -6.546 0.616 1.00 85.44 64 LEU A C 1
ATOM 472 O O . LEU A 1 64 ? 4.438 -5.355 0.903 1.00 85.44 64 LEU A O 1
ATOM 476 N N . VAL A 1 65 ? 3.320 -7.304 0.915 1.00 87.75 65 VAL A N 1
ATOM 477 C CA . VAL A 1 65 ? 2.177 -6.825 1.692 1.00 87.75 65 VAL A CA 1
ATOM 478 C C . VAL A 1 65 ? 2.083 -7.648 2.968 1.00 87.75 65 VAL A C 1
ATOM 480 O O . VAL A 1 65 ? 1.877 -8.858 2.915 1.00 87.75 65 VAL A O 1
ATOM 483 N N . PHE A 1 66 ? 2.216 -6.988 4.114 1.00 88.81 66 PHE A N 1
ATOM 484 C CA . PHE A 1 66 ? 2.109 -7.592 5.436 1.00 88.81 66 PHE A CA 1
ATOM 485 C C . PHE A 1 66 ? 0.969 -6.929 6.210 1.00 88.81 66 PHE A C 1
ATOM 487 O O . PHE A 1 66 ? 0.927 -5.709 6.355 1.00 88.81 66 PHE A O 1
ATOM 494 N N . THR A 1 67 ? 0.009 -7.730 6.672 1.00 90.19 67 THR A N 1
ATOM 495 C CA . THR A 1 67 ? -1.182 -7.236 7.373 1.00 90.19 67 THR A CA 1
ATOM 496 C C . THR A 1 67 ? -1.165 -7.700 8.818 1.00 90.19 67 THR A C 1
ATOM 498 O O . THR A 1 67 ? -1.147 -8.899 9.075 1.00 90.19 67 THR A O 1
ATOM 501 N N . ILE A 1 68 ? -1.252 -6.753 9.748 1.00 90.81 68 ILE A N 1
ATOM 502 C CA . ILE A 1 68 ? -1.442 -7.018 11.174 1.00 90.81 68 ILE A CA 1
ATOM 503 C C . ILE A 1 68 ? -2.881 -6.647 11.510 1.00 90.81 68 ILE A C 1
ATOM 505 O O . ILE A 1 68 ? -3.310 -5.518 11.262 1.00 90.81 68 ILE A O 1
ATOM 509 N N . ARG A 1 69 ? -3.642 -7.588 12.064 1.00 90.69 69 ARG A N 1
ATOM 510 C CA . ARG A 1 69 ? -4.987 -7.326 12.583 1.00 90.69 69 ARG A CA 1
ATOM 511 C C . ARG A 1 69 ? -4.934 -7.348 14.097 1.00 90.69 69 ARG A C 1
ATOM 513 O O . ARG A 1 69 ? -4.392 -8.280 14.674 1.00 90.69 69 ARG A O 1
ATOM 520 N N . VAL A 1 70 ? -5.501 -6.321 14.714 1.00 90.38 70 VAL A N 1
ATOM 521 C CA . VAL A 1 70 ? -5.551 -6.181 16.169 1.00 90.38 70 VAL A CA 1
ATOM 522 C C . VAL A 1 70 ? -7.012 -6.149 16.579 1.00 90.38 70 VAL A C 1
ATOM 524 O O . VAL A 1 70 ? -7.800 -5.392 16.011 1.00 90.38 70 VAL A O 1
ATOM 527 N N . SER A 1 71 ? -7.378 -6.979 17.549 1.00 90.81 71 SER A N 1
ATOM 528 C CA . SER A 1 71 ? -8.698 -6.970 18.169 1.00 90.81 71 SER A CA 1
ATOM 529 C C . SER A 1 71 ? -8.515 -6.730 19.657 1.00 90.81 71 SER A C 1
ATOM 531 O O . SER A 1 71 ? -7.753 -7.439 20.305 1.00 90.81 71 SER A O 1
ATOM 533 N N . THR A 1 72 ? -9.208 -5.738 20.197 1.00 89.81 72 THR A N 1
ATOM 534 C CA . THR A 1 72 ? -9.158 -5.405 21.619 1.00 89.81 72 THR A CA 1
ATOM 535 C C . THR A 1 72 ? -10.572 -5.380 22.154 1.00 89.81 72 THR A C 1
ATOM 537 O O . THR A 1 72 ? -11.425 -4.678 21.615 1.00 89.81 72 THR A O 1
ATOM 540 N N . THR A 1 73 ? -10.815 -6.130 23.221 1.00 93.62 73 THR A N 1
ATOM 541 C CA . THR A 1 73 ? -12.116 -6.177 23.885 1.00 93.62 73 THR A CA 1
ATOM 542 C C . THR A 1 73 ? -12.006 -5.464 25.217 1.00 93.62 73 THR A C 1
ATOM 544 O O . THR A 1 73 ? -11.204 -5.851 26.065 1.00 93.62 73 THR A O 1
ATO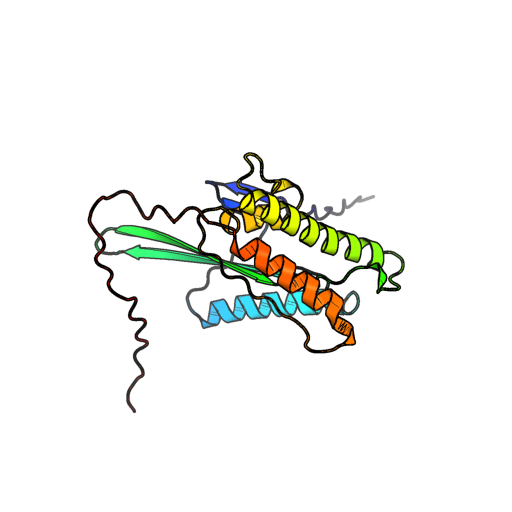M 547 N N . ASN A 1 74 ? -12.810 -4.425 25.413 1.00 92.94 74 ASN A N 1
ATOM 548 C CA . ASN A 1 74 ? -12.947 -3.813 26.721 1.00 92.94 74 ASN A CA 1
ATOM 549 C C . ASN A 1 74 ? -13.734 -4.771 27.629 1.00 92.94 74 ASN A C 1
ATOM 551 O O . ASN A 1 74 ? -14.865 -5.138 27.321 1.00 92.94 74 ASN A O 1
ATOM 555 N N . LEU A 1 75 ? -13.139 -5.194 28.744 1.00 93.25 75 LEU A N 1
ATOM 556 C CA . LEU A 1 75 ? -13.755 -6.169 29.645 1.00 93.25 75 LEU A CA 1
ATOM 557 C C . LEU A 1 75 ? -14.945 -5.594 30.426 1.00 93.25 75 LEU A C 1
ATOM 559 O O . LEU A 1 75 ? -15.846 -6.355 30.776 1.00 93.25 75 LEU A O 1
ATOM 563 N N . SER A 1 76 ? -14.977 -4.277 30.661 1.00 94.25 76 SER A N 1
ATOM 564 C CA . SER A 1 76 ? -16.075 -3.627 31.383 1.00 94.25 76 SER A CA 1
ATOM 565 C C . SER A 1 76 ? -17.277 -3.358 30.480 1.00 94.25 76 SER A C 1
ATOM 567 O O . SER A 1 76 ? -18.398 -3.696 30.846 1.00 94.25 76 SER A O 1
ATOM 569 N N . THR A 1 77 ? -17.057 -2.811 29.279 1.00 94.31 77 THR A N 1
ATOM 570 C CA . THR A 1 77 ? -18.147 -2.489 28.337 1.00 94.31 77 THR A CA 1
ATOM 571 C C . THR A 1 77 ? -18.504 -3.641 27.399 1.00 94.31 77 THR A C 1
ATOM 573 O O . THR A 1 77 ? -19.516 -3.573 26.709 1.00 94.31 77 THR A O 1
ATOM 576 N N . ARG A 1 78 ? -17.679 -4.698 27.347 1.00 92.88 78 ARG A N 1
ATOM 577 C CA . ARG A 1 78 ? -17.742 -5.803 26.367 1.00 92.88 78 ARG A CA 1
ATOM 578 C C . ARG A 1 78 ? -17.618 -5.358 24.904 1.00 92.88 78 ARG A C 1
ATOM 580 O O . ARG A 1 78 ? -17.758 -6.177 23.996 1.00 92.88 78 ARG A O 1
ATOM 587 N N . GLU A 1 79 ? -17.294 -4.092 24.654 1.00 92.44 79 GLU A N 1
ATOM 588 C CA . GLU A 1 79 ? -17.100 -3.569 23.306 1.00 92.44 79 GLU A CA 1
ATOM 589 C C . GLU A 1 79 ? -15.791 -4.081 22.710 1.00 92.44 79 GLU A C 1
ATOM 591 O O . GLU A 1 79 ? -14.738 -4.058 23.350 1.00 92.44 79 GLU A O 1
ATOM 596 N N . THR A 1 80 ? -15.852 -4.523 21.455 1.00 90.25 80 THR A N 1
ATOM 597 C CA . THR A 1 80 ? -14.678 -4.981 20.708 1.00 90.25 80 THR A CA 1
ATOM 598 C C . THR A 1 80 ? -14.296 -3.956 19.650 1.00 90.25 80 THR A C 1
ATOM 600 O O . THR A 1 80 ? -15.065 -3.681 18.729 1.00 90.25 80 THR A O 1
ATOM 603 N N . LEU A 1 81 ? -13.077 -3.437 19.740 1.00 90.12 81 LEU A N 1
ATOM 604 C CA . LEU A 1 81 ? -12.454 -2.607 18.720 1.00 90.12 81 LEU A CA 1
ATOM 605 C C . LEU A 1 81 ? -11.571 -3.475 17.829 1.00 90.12 81 LEU A C 1
ATOM 607 O O . LEU A 1 81 ? -10.774 -4.275 18.315 1.00 90.12 81 LEU A O 1
ATOM 611 N N . ARG A 1 82 ? -11.699 -3.303 16.513 1.00 90.38 82 ARG A N 1
ATOM 612 C CA . ARG A 1 82 ? -10.874 -4.001 15.523 1.00 90.38 82 ARG A CA 1
ATOM 613 C C . ARG A 1 82 ? -10.120 -2.989 14.679 1.00 90.38 82 ARG A C 1
ATOM 615 O O . ARG A 1 82 ? -10.715 -2.081 14.106 1.00 90.38 82 ARG A O 1
ATOM 622 N N . GLY A 1 83 ? -8.810 -3.168 14.605 1.00 89.19 83 GLY A N 1
ATOM 623 C CA . GLY A 1 83 ? -7.897 -2.366 13.808 1.00 89.19 83 GLY A CA 1
ATOM 624 C C . GLY A 1 83 ? -7.110 -3.226 12.829 1.00 89.19 83 GLY A C 1
ATOM 625 O O . GLY A 1 83 ? -6.959 -4.438 13.001 1.00 89.19 83 GLY A O 1
ATOM 626 N N . LYS A 1 84 ? -6.590 -2.581 11.789 1.00 89.81 84 LYS A N 1
ATOM 627 C CA . LYS A 1 84 ? -5.706 -3.203 10.807 1.00 89.81 84 LYS A CA 1
ATOM 628 C C . LYS A 1 84 ? -4.549 -2.262 10.503 1.00 89.81 84 LYS A C 1
ATOM 630 O O . LYS A 1 84 ? -4.776 -1.091 10.216 1.00 89.81 84 LYS A O 1
ATOM 635 N N . ILE A 1 85 ? -3.335 -2.796 10.523 1.00 91.69 85 ILE A N 1
ATOM 636 C CA . ILE A 1 85 ? -2.131 -2.141 10.019 1.00 91.69 85 ILE A CA 1
ATOM 637 C C . ILE A 1 85 ? -1.728 -2.876 8.744 1.00 91.69 85 ILE A C 1
ATOM 639 O O . ILE A 1 85 ? -1.555 -4.095 8.750 1.00 91.69 85 ILE A O 1
ATOM 643 N N . LEU A 1 86 ? -1.605 -2.133 7.648 1.00 92.00 86 LEU A N 1
ATOM 644 C CA . LEU A 1 86 ? -1.129 -2.637 6.367 1.00 92.00 86 LEU A CA 1
ATOM 645 C C . LEU A 1 86 ? 0.261 -2.054 6.113 1.00 92.00 86 LEU A C 1
ATOM 647 O O . LEU A 1 86 ? 0.400 -0.847 5.930 1.00 92.00 86 LEU A O 1
ATOM 651 N N . LEU A 1 87 ? 1.279 -2.908 6.102 1.00 91.38 87 LEU A N 1
ATOM 652 C CA . LEU A 1 87 ? 2.633 -2.550 5.699 1.00 91.38 87 LEU A CA 1
ATOM 653 C C . LEU A 1 87 ? 2.832 -3.018 4.261 1.00 91.38 87 LEU A C 1
ATOM 655 O O . LEU A 1 87 ? 2.719 -4.209 3.969 1.00 91.38 87 LEU A O 1
ATOM 659 N N . CYS A 1 88 ? 3.093 -2.077 3.361 1.00 90.50 88 CYS A N 1
ATOM 660 C CA . CYS A 1 88 ? 3.296 -2.355 1.948 1.00 90.50 88 CYS A CA 1
ATOM 661 C C . CYS A 1 88 ? 4.672 -1.840 1.530 1.00 90.50 88 CYS A C 1
ATOM 663 O O . CYS A 1 88 ? 4.911 -0.636 1.565 1.00 90.50 88 CYS A O 1
ATOM 665 N N . ASP A 1 89 ? 5.553 -2.751 1.131 1.00 88.06 89 ASP A N 1
ATOM 666 C CA . ASP A 1 89 ? 6.836 -2.433 0.512 1.00 88.06 89 ASP A CA 1
ATOM 667 C C . ASP A 1 89 ? 6.717 -2.675 -0.993 1.00 88.06 89 ASP A C 1
ATOM 669 O O . ASP A 1 89 ? 6.433 -3.793 -1.439 1.00 88.06 89 ASP A O 1
ATOM 673 N N . LEU A 1 90 ? 6.841 -1.593 -1.756 1.00 86.56 90 LEU A N 1
ATOM 674 C CA . LEU A 1 90 ? 6.614 -1.601 -3.191 1.00 86.56 90 LEU A CA 1
ATOM 675 C C . LEU A 1 90 ? 7.898 -1.969 -3.937 1.00 86.56 90 LEU A C 1
ATOM 677 O O . LEU A 1 90 ? 8.995 -1.567 -3.562 1.00 86.56 90 LEU A O 1
ATOM 681 N N . GLY A 1 91 ? 7.744 -2.707 -5.033 1.00 78.69 91 GLY A N 1
ATOM 682 C CA . GLY A 1 91 ? 8.811 -2.910 -6.003 1.00 78.69 91 GLY A CA 1
ATOM 683 C C . GLY A 1 91 ? 9.300 -1.588 -6.607 1.00 78.69 91 GLY A C 1
ATOM 684 O O . GLY A 1 91 ? 8.640 -0.551 -6.516 1.00 78.69 91 GLY A O 1
ATOM 685 N N . GLY A 1 92 ? 10.462 -1.654 -7.246 1.00 76.50 92 GLY A N 1
ATOM 686 C CA . GLY A 1 92 ? 11.127 -0.532 -7.886 1.00 76.50 92 GLY A CA 1
ATOM 687 C C . GLY A 1 92 ? 10.247 0.165 -8.924 1.00 76.50 92 GLY A C 1
ATOM 688 O O . GLY A 1 92 ? 9.516 -0.475 -9.684 1.00 76.50 92 GLY A O 1
ATOM 689 N N . SER A 1 93 ? 10.299 1.498 -8.923 1.00 73.31 93 SER A N 1
ATOM 690 C CA . SER A 1 93 ? 9.543 2.365 -9.832 1.00 73.31 93 SER A CA 1
ATOM 691 C C . SER A 1 93 ? 10.261 2.650 -11.151 1.00 73.31 93 SER A C 1
ATOM 693 O O . SER A 1 93 ? 9.758 3.424 -11.968 1.00 73.31 93 SER A O 1
ATOM 695 N N . GLU A 1 94 ? 11.446 2.076 -11.349 1.00 70.44 94 GLU A N 1
ATOM 696 C CA . GLU A 1 94 ? 12.278 2.324 -12.514 1.00 70.44 94 GLU A CA 1
ATOM 697 C C . GLU A 1 94 ? 11.665 1.790 -13.815 1.00 70.44 94 GLU A C 1
ATOM 699 O O . GLU A 1 94 ? 11.070 0.710 -13.903 1.00 70.44 94 GLU A O 1
ATOM 704 N N . ARG A 1 95 ? 11.858 2.561 -14.887 1.00 63.88 95 ARG A N 1
ATOM 705 C CA . ARG A 1 95 ? 11.338 2.214 -16.211 1.00 63.88 95 ARG A CA 1
ATOM 706 C C . ARG A 1 95 ? 12.186 1.141 -16.893 1.00 63.88 95 ARG A C 1
ATOM 708 O O . ARG A 1 95 ? 13.401 1.271 -17.028 1.00 63.88 95 ARG A O 1
ATOM 715 N N . LEU A 1 96 ? 11.497 0.184 -17.516 1.00 58.53 96 LEU A N 1
ATOM 716 C CA . LEU A 1 96 ? 12.074 -0.925 -18.296 1.00 58.53 96 LEU A CA 1
ATOM 717 C C . LEU A 1 96 ? 13.047 -0.529 -19.402 1.00 58.53 96 LEU A C 1
ATOM 719 O O . LEU A 1 96 ? 13.874 -1.341 -19.800 1.00 58.53 96 LEU A O 1
ATOM 723 N N . LYS A 1 97 ? 12.960 0.703 -19.917 1.00 57.00 97 LYS A N 1
ATOM 724 C CA . LYS A 1 97 ? 13.832 1.170 -21.004 1.00 57.00 97 LYS A CA 1
ATOM 725 C C . LYS A 1 97 ? 15.310 1.222 -20.600 1.00 57.00 97 LYS A C 1
ATOM 727 O O . LYS A 1 97 ? 16.152 1.266 -21.483 1.00 57.00 97 LYS A O 1
ATOM 732 N N . LYS A 1 98 ? 15.614 1.211 -19.297 1.00 52.72 98 LYS A N 1
ATOM 733 C CA . LYS A 1 98 ? 16.984 1.155 -18.767 1.00 52.72 98 LYS A CA 1
ATOM 734 C C . LYS A 1 98 ? 17.497 -0.271 -18.530 1.00 52.72 98 LYS A C 1
ATOM 736 O O . LYS A 1 98 ? 18.666 -0.437 -18.214 1.00 52.72 98 LYS A O 1
ATOM 741 N N . THR A 1 99 ? 16.648 -1.292 -18.649 1.00 55.50 99 THR A N 1
ATOM 742 C CA . THR A 1 99 ? 17.023 -2.684 -18.367 1.00 55.50 99 THR A CA 1
ATOM 743 C C . THR A 1 99 ? 17.039 -3.506 -19.649 1.00 55.50 99 THR A C 1
ATOM 745 O O . THR A 1 99 ? 15.990 -3.713 -20.257 1.00 55.50 99 THR A O 1
ATOM 748 N N . GLU A 1 100 ? 18.202 -4.044 -20.014 1.00 57.31 100 GLU A N 1
ATOM 749 C CA . GLU A 1 100 ? 18.395 -5.041 -21.084 1.00 57.31 100 GLU A CA 1
ATOM 750 C C . GLU A 1 100 ? 17.849 -6.430 -20.680 1.00 57.31 100 GLU A C 1
ATOM 752 O O . GLU A 1 100 ? 18.503 -7.460 -20.803 1.00 57.31 100 GLU A O 1
ATOM 757 N N . ALA A 1 101 ? 16.640 -6.476 -20.118 1.00 58.59 101 ALA A N 1
ATOM 758 C CA . ALA A 1 101 ? 16.031 -7.708 -19.635 1.00 58.59 101 ALA A CA 1
ATOM 759 C C . ALA A 1 101 ? 15.454 -8.523 -20.809 1.00 58.59 101 ALA A C 1
ATOM 761 O O . ALA A 1 101 ? 14.540 -8.067 -21.504 1.00 58.59 101 ALA A O 1
ATOM 762 N N . ALA A 1 102 ? 15.946 -9.749 -21.003 1.00 59.47 102 ALA A N 1
ATOM 763 C CA . ALA A 1 102 ? 15.454 -10.690 -22.012 1.00 59.47 102 ALA A CA 1
ATOM 764 C C . ALA A 1 102 ? 14.473 -11.726 -21.417 1.00 59.47 102 ALA A C 1
ATOM 766 O O . ALA A 1 102 ? 14.538 -12.070 -20.236 1.00 59.47 102 ALA A O 1
ATOM 767 N N . GLY A 1 103 ? 13.548 -12.234 -22.240 1.00 72.06 103 GLY A N 1
ATOM 768 C CA . GLY A 1 103 ? 12.659 -13.352 -21.882 1.00 72.06 103 GLY A CA 1
ATOM 769 C C . GLY A 1 103 ? 11.728 -13.083 -20.689 1.00 72.06 103 GLY A C 1
ATOM 770 O O . GLY A 1 103 ? 11.047 -12.056 -20.630 1.00 72.06 103 GLY A O 1
ATOM 771 N N . ASP A 1 104 ? 11.681 -14.013 -19.732 1.00 65.50 104 ASP A N 1
ATOM 772 C CA . ASP A 1 104 ? 10.784 -13.953 -18.567 1.00 65.50 104 ASP A CA 1
ATOM 773 C C . ASP A 1 104 ? 11.076 -12.779 -17.623 1.00 65.50 104 ASP A C 1
ATOM 775 O O . ASP A 1 104 ? 10.159 -12.265 -16.977 1.00 65.50 104 ASP A O 1
ATOM 779 N N . GLN A 1 105 ? 12.314 -12.271 -17.611 1.00 64.62 105 GLN A N 1
ATOM 780 C CA . GLN A 1 105 ? 12.658 -11.058 -16.865 1.00 64.62 105 GLN A CA 1
ATOM 781 C C . GLN A 1 105 ? 11.908 -9.833 -17.401 1.00 64.62 105 GLN A C 1
ATOM 783 O O . GLN A 1 105 ? 11.493 -8.972 -16.629 1.00 64.62 105 GLN A O 1
ATOM 788 N N . ARG A 1 106 ? 11.682 -9.764 -18.720 1.00 67.25 106 ARG A N 1
ATOM 789 C CA . ARG A 1 106 ? 10.910 -8.683 -19.344 1.00 67.25 106 ARG A CA 1
ATOM 790 C C . ARG A 1 106 ? 9.436 -8.763 -18.959 1.00 67.25 106 ARG A C 1
ATOM 792 O O . ARG A 1 106 ? 8.838 -7.741 -18.640 1.00 67.25 106 ARG A O 1
ATOM 799 N N . ARG A 1 107 ? 8.856 -9.970 -18.967 1.00 70.75 107 ARG A N 1
ATOM 800 C CA . ARG A 1 107 ? 7.448 -10.205 -18.591 1.00 70.75 107 ARG A CA 1
ATOM 801 C C . ARG A 1 107 ? 7.174 -9.823 -17.146 1.00 70.75 107 ARG A C 1
ATOM 803 O O . ARG A 1 107 ? 6.191 -9.146 -16.868 1.00 70.75 107 ARG A O 1
ATOM 810 N N . GLU A 1 108 ? 8.062 -10.209 -16.241 1.00 67.00 108 GLU A N 1
ATOM 811 C CA . GLU A 1 108 ? 7.971 -9.780 -14.852 1.00 67.00 108 GLU A CA 1
ATOM 812 C C . GLU A 1 108 ? 8.016 -8.257 -14.732 1.00 67.00 108 GLU A C 1
ATOM 814 O O . GLU A 1 108 ? 7.187 -7.650 -14.057 1.00 67.00 108 GLU A O 1
ATOM 819 N N . ALA A 1 109 ? 9.025 -7.649 -15.349 1.00 69.00 109 ALA A N 1
ATOM 820 C CA . ALA A 1 109 ? 9.292 -6.240 -15.169 1.00 69.00 109 ALA A CA 1
ATOM 821 C C . ALA A 1 109 ? 8.131 -5.384 -15.738 1.00 69.00 109 ALA A C 1
ATOM 823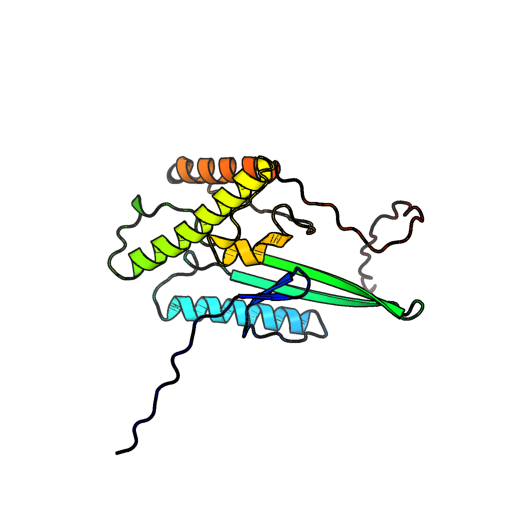 O O . ALA A 1 109 ? 7.825 -4.309 -15.213 1.00 69.00 109 ALA A O 1
ATOM 824 N N . ILE A 1 110 ? 7.407 -5.909 -16.736 1.00 74.25 110 ILE A N 1
ATOM 825 C CA . ILE A 1 110 ? 6.111 -5.385 -17.197 1.00 74.25 110 ILE A CA 1
ATOM 826 C C . ILE A 1 110 ? 5.036 -5.483 -16.106 1.00 74.25 110 ILE A C 1
ATOM 828 O O . ILE A 1 110 ? 4.354 -4.492 -15.856 1.00 74.25 110 ILE A O 1
ATOM 832 N N . GLU A 1 111 ? 4.876 -6.626 -15.436 1.00 77.56 111 GLU A N 1
ATOM 833 C CA . GLU A 1 111 ? 3.844 -6.799 -14.400 1.00 77.56 111 GLU A CA 1
ATOM 834 C C . GLU A 1 111 ? 4.089 -5.928 -13.151 1.00 77.56 111 GLU A C 1
ATOM 836 O O . GLU A 1 111 ? 3.139 -5.372 -12.595 1.00 77.56 111 GLU A O 1
ATOM 841 N N . ILE A 1 112 ? 5.342 -5.706 -12.740 1.00 75.50 112 ILE A N 1
ATOM 842 C CA . ILE A 1 112 ? 5.646 -4.752 -11.653 1.00 75.50 112 ILE A CA 1
ATOM 843 C C . ILE A 1 112 ? 5.257 -3.341 -12.062 1.00 75.50 112 ILE A C 1
ATOM 845 O O . ILE A 1 112 ? 4.533 -2.663 -11.334 1.00 75.50 112 ILE A O 1
ATOM 849 N N . ASN A 1 113 ? 5.664 -2.904 -13.251 1.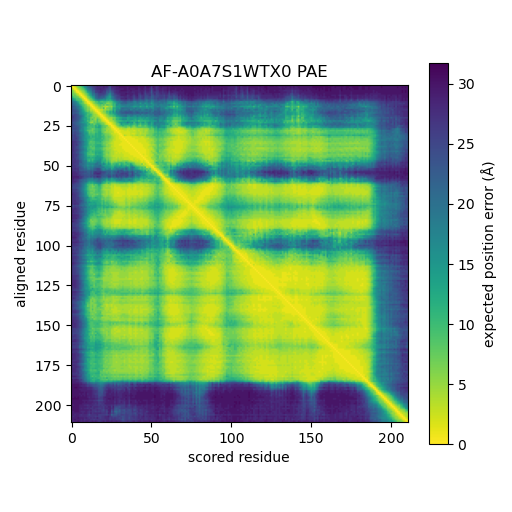00 80.75 113 ASN A N 1
ATOM 850 C CA . ASN A 1 113 ? 5.314 -1.569 -13.716 1.00 80.75 113 ASN A CA 1
ATOM 851 C C . ASN A 1 113 ? 3.801 -1.405 -13.879 1.00 80.75 113 ASN A C 1
ATOM 853 O O . ASN A 1 113 ? 3.261 -0.384 -13.472 1.00 80.75 113 ASN A O 1
ATOM 857 N N . LYS A 1 114 ? 3.090 -2.435 -14.344 1.00 86.31 114 LYS A N 1
ATOM 858 C CA . LYS A 1 114 ? 1.623 -2.445 -14.423 1.00 86.31 114 LYS A CA 1
ATOM 859 C C . LYS A 1 114 ? 0.966 -2.193 -13.068 1.00 86.31 114 LYS A C 1
ATOM 861 O O . LYS A 1 114 ? 0.011 -1.424 -12.988 1.00 86.31 114 LYS A O 1
ATOM 866 N N . SER A 1 115 ? 1.483 -2.796 -11.999 1.00 88.50 115 SER A N 1
ATOM 867 C CA . SER A 1 115 ? 0.966 -2.561 -10.649 1.00 88.50 115 SER A CA 1
ATOM 868 C C . SER A 1 115 ? 1.168 -1.119 -10.164 1.00 88.50 115 SER A C 1
ATOM 870 O O . SER A 1 115 ? 0.252 -0.548 -9.574 1.00 88.50 115 SER A O 1
ATOM 872 N N . LEU A 1 116 ? 2.322 -0.509 -10.462 1.00 88.38 116 LEU A N 1
ATOM 873 C CA . LEU A 1 116 ? 2.642 0.872 -10.090 1.00 88.38 116 LEU A CA 1
ATOM 874 C C . LEU A 1 116 ? 1.905 1.890 -10.969 1.00 88.38 116 LEU A C 1
ATOM 876 O O . LEU A 1 116 ? 1.461 2.923 -10.468 1.00 88.38 116 LEU A O 1
ATOM 880 N N . THR A 1 117 ? 1.708 1.586 -12.256 1.00 90.19 117 THR A N 1
ATOM 881 C CA . THR A 1 117 ? 0.850 2.361 -13.161 1.00 90.19 117 THR A CA 1
ATOM 882 C C . THR A 1 117 ? -0.587 2.367 -12.653 1.00 90.19 117 THR A C 1
ATOM 884 O O . THR A 1 117 ? -1.135 3.441 -12.433 1.00 90.19 117 THR A O 1
ATOM 887 N N . ALA A 1 118 ? -1.158 1.196 -12.351 1.00 92.50 118 ALA A N 1
ATOM 888 C CA . ALA A 1 118 ? -2.507 1.106 -11.793 1.00 92.50 118 ALA A CA 1
ATOM 889 C C . ALA A 1 118 ? -2.636 1.871 -10.465 1.00 92.50 118 ALA A C 1
ATOM 891 O O . ALA A 1 118 ? -3.646 2.532 -10.226 1.00 92.50 118 ALA A O 1
ATOM 892 N N . LEU A 1 119 ? -1.608 1.821 -9.608 1.00 92.81 119 LEU A N 1
ATOM 893 C CA . LEU A 1 119 ? -1.566 2.607 -8.374 1.00 92.81 119 LEU A CA 1
ATOM 894 C C . LEU A 1 119 ? -1.576 4.115 -8.668 1.00 92.81 119 LEU A C 1
ATOM 896 O O . LEU A 1 119 ? -2.318 4.857 -8.031 1.00 92.81 119 LEU A O 1
ATOM 900 N N . GLY A 1 120 ? -0.802 4.565 -9.660 1.00 92.56 120 GLY A N 1
ATOM 901 C CA . GLY A 1 120 ? -0.805 5.954 -10.124 1.00 92.56 120 GLY A CA 1
ATOM 902 C C . GLY A 1 120 ? -2.162 6.415 -10.660 1.00 92.56 120 GLY A C 1
ATOM 903 O O . GLY A 1 120 ? -2.606 7.508 -10.309 1.00 92.56 120 GLY A O 1
ATOM 904 N N . ASP A 1 121 ? -2.845 5.572 -11.437 1.00 94.06 121 ASP A N 1
ATOM 905 C CA . ASP A 1 121 ? -4.183 5.860 -11.968 1.00 94.06 121 ASP A CA 1
ATOM 906 C C . ASP A 1 121 ? -5.213 6.013 -10.844 1.00 94.06 121 ASP A C 1
ATOM 908 O O . ASP A 1 121 ? -6.024 6.941 -10.850 1.00 94.06 121 ASP A O 1
ATOM 912 N N . VAL A 1 122 ? -5.156 5.130 -9.841 1.00 95.06 122 VAL A N 1
ATOM 913 C CA . VAL A 1 122 ? -5.998 5.217 -8.643 1.00 95.06 122 VAL A CA 1
ATOM 914 C C . VAL A 1 122 ? -5.729 6.512 -7.885 1.00 95.06 122 VAL A C 1
ATOM 916 O O . VAL A 1 122 ? -6.674 7.223 -7.556 1.00 95.06 122 VAL A O 1
ATOM 919 N N . ILE A 1 123 ? -4.463 6.853 -7.637 1.00 93.81 123 ILE A N 1
ATOM 920 C CA . ILE A 1 123 ? -4.102 8.083 -6.922 1.00 93.81 123 ILE A CA 1
ATOM 921 C C . ILE A 1 123 ? -4.618 9.318 -7.655 1.00 93.81 123 ILE A C 1
ATOM 923 O O . ILE A 1 123 ? -5.197 10.201 -7.024 1.00 93.81 123 ILE A O 1
ATOM 927 N N . GLU A 1 124 ? -4.456 9.377 -8.977 1.00 93.50 124 GLU A N 1
ATOM 928 C CA . GLU A 1 124 ? -4.941 10.503 -9.774 1.00 93.50 124 GLU A CA 1
ATOM 929 C C . GLU A 1 124 ? -6.472 10.595 -9.747 1.00 93.50 124 GLU A C 1
ATOM 931 O O . GLU A 1 124 ? -7.023 11.680 -9.549 1.00 93.50 124 GLU A O 1
ATOM 936 N N . ALA A 1 125 ? -7.168 9.464 -9.893 1.00 94.31 125 ALA A N 1
ATOM 937 C CA . ALA A 1 125 ? -8.625 9.416 -9.847 1.00 94.31 125 ALA A CA 1
ATOM 938 C C . ALA A 1 125 ? -9.173 9.845 -8.475 1.00 94.31 125 ALA A C 1
ATOM 940 O O . ALA A 1 125 ? -10.103 10.653 -8.411 1.00 94.31 125 ALA A O 1
ATOM 941 N N . VAL A 1 126 ? -8.564 9.373 -7.380 1.00 93.06 126 VAL A N 1
ATOM 942 C CA . VAL A 1 126 ? -8.941 9.749 -6.007 1.00 93.06 126 VAL A CA 1
ATOM 943 C C . VAL A 1 126 ? -8.637 11.221 -5.739 1.00 93.06 126 VAL A C 1
ATOM 945 O O . VAL A 1 126 ? -9.499 11.941 -5.238 1.00 93.06 126 VAL A O 1
ATOM 948 N N . ALA A 1 127 ? -7.449 11.705 -6.112 1.00 90.69 127 ALA A N 1
ATOM 949 C CA . ALA A 1 127 ? -7.061 13.103 -5.922 1.00 90.69 127 ALA A CA 1
ATOM 950 C C . ALA A 1 127 ? -7.981 14.072 -6.685 1.00 90.69 127 ALA A C 1
ATOM 952 O O . ALA A 1 127 ? -8.247 15.174 -6.208 1.00 90.69 127 ALA A O 1
ATOM 953 N N . ARG A 1 128 ? -8.500 13.658 -7.849 1.00 91.94 128 ARG A N 1
ATOM 954 C CA . ARG A 1 128 ? -9.492 14.411 -8.637 1.00 91.94 128 ARG A CA 1
ATOM 955 C C . ARG A 1 128 ? -10.941 14.191 -8.193 1.00 91.94 128 ARG A C 1
ATOM 957 O O . ARG A 1 128 ? -11.838 14.740 -8.825 1.00 91.94 128 ARG A O 1
ATOM 964 N N . ARG A 1 129 ? -11.187 13.398 -7.143 1.00 89.44 129 ARG A N 1
ATOM 965 C CA . ARG A 1 129 ? -12.532 13.034 -6.657 1.00 89.44 129 ARG A CA 1
ATOM 966 C C . ARG A 1 129 ? -13.427 12.464 -7.766 1.00 89.44 129 ARG A C 1
ATOM 968 O O . ARG A 1 129 ? -14.617 12.765 -7.835 1.00 89.44 129 ARG A O 1
ATOM 975 N N . GLN A 1 130 ? -12.852 11.650 -8.651 1.00 91.62 130 GLN A N 1
ATOM 976 C CA . GLN A 1 130 ? -13.623 10.988 -9.700 1.00 91.62 130 GLN A CA 1
ATOM 977 C C . GLN A 1 130 ? -14.637 10.017 -9.088 1.00 91.62 130 GLN A C 1
ATOM 979 O O . GLN A 1 130 ? -14.349 9.325 -8.113 1.00 91.62 130 GLN A O 1
ATOM 984 N N . ARG A 1 131 ? -15.824 9.925 -9.700 1.00 88.25 131 ARG A N 1
ATOM 985 C CA . ARG A 1 131 ? -16.892 9.018 -9.249 1.00 88.25 131 ARG A CA 1
ATOM 986 C C . ARG A 1 131 ? -16.489 7.543 -9.345 1.00 88.25 131 ARG A C 1
ATOM 988 O O . ARG A 1 131 ? -16.907 6.741 -8.515 1.00 88.25 131 ARG A O 1
ATOM 995 N N . GLN A 1 132 ? -15.722 7.178 -10.369 1.00 92.06 132 GLN A N 1
ATOM 996 C CA . GLN A 1 132 ? -15.236 5.818 -10.576 1.00 92.06 132 GLN A CA 1
ATOM 997 C C . GLN A 1 132 ? -13.719 5.798 -10.443 1.00 92.06 132 GLN A C 1
ATOM 999 O O . GLN A 1 132 ? -13.013 6.411 -11.237 1.00 92.06 132 GLN A O 1
ATOM 1004 N N . VAL A 1 133 ? -13.228 5.076 -9.438 1.00 93.75 133 VAL A N 1
ATOM 1005 C CA . VAL A 1 133 ? -11.795 4.886 -9.207 1.00 93.75 133 VAL A CA 1
ATOM 1006 C C . VAL A 1 133 ? -11.401 3.470 -9.647 1.00 93.75 133 VAL A C 1
ATOM 1008 O O . VAL A 1 133 ? -12.048 2.503 -9.228 1.00 93.75 133 VAL A O 1
ATOM 1011 N N . PRO A 1 134 ? -10.350 3.301 -10.469 1.00 94.50 134 PRO A N 1
ATOM 1012 C CA . PRO A 1 134 ? -10.034 2.034 -11.127 1.00 94.50 134 PRO A CA 1
ATOM 1013 C C . PRO A 1 134 ? -9.264 1.039 -10.235 1.00 94.50 134 PRO A C 1
ATOM 1015 O O . PRO A 1 134 ? -8.281 0.435 -10.661 1.00 94.50 134 PRO A O 1
ATOM 1018 N N . TYR A 1 135 ? -9.719 0.793 -8.999 1.00 92.44 135 TYR A N 1
ATOM 1019 C CA . TYR A 1 135 ? -9.049 -0.144 -8.079 1.00 92.44 135 TYR A CA 1
ATOM 1020 C C . TYR A 1 135 ? -8.894 -1.552 -8.657 1.00 92.44 135 TYR A C 1
ATOM 1022 O O . TYR A 1 135 ? -7.942 -2.251 -8.324 1.00 92.44 135 TYR A O 1
ATOM 1030 N N . ARG A 1 136 ? -9.806 -1.973 -9.540 1.00 91.81 136 ARG A N 1
ATOM 1031 C CA . ARG A 1 136 ? -9.825 -3.318 -10.134 1.00 91.81 136 ARG A CA 1
ATOM 1032 C C . ARG A 1 136 ? -8.719 -3.565 -11.162 1.00 91.81 136 ARG A C 1
ATOM 1034 O O . ARG A 1 136 ? -8.472 -4.726 -11.475 1.00 91.81 136 ARG A O 1
ATOM 1041 N N . ASN A 1 137 ? -8.028 -2.524 -11.633 1.00 90.19 137 ASN A N 1
ATOM 1042 C CA . ASN A 1 137 ? -6.988 -2.651 -12.659 1.00 90.19 137 ASN A CA 1
ATOM 1043 C C . ASN A 1 137 ? -5.786 -3.488 -12.195 1.00 90.19 137 ASN A C 1
ATOM 1045 O O . ASN A 1 137 ? -5.083 -4.065 -13.024 1.00 90.19 137 ASN A O 1
ATOM 1049 N N . HIS A 1 138 ? -5.558 -3.600 -10.882 1.00 91.00 138 HIS A N 1
ATOM 1050 C CA . HIS A 1 138 ? -4.517 -4.459 -10.333 1.00 91.00 138 HIS A CA 1
ATOM 1051 C C . HIS A 1 138 ? -4.901 -5.052 -8.965 1.00 91.00 138 HIS A C 1
ATOM 1053 O O . HIS A 1 138 ? -5.717 -4.503 -8.230 1.00 91.00 138 HIS A O 1
ATOM 1059 N N . LYS A 1 139 ? -4.313 -6.196 -8.587 1.00 88.56 139 LYS A N 1
ATOM 1060 C CA . LYS A 1 139 ? -4.578 -6.830 -7.278 1.00 88.56 139 LYS A CA 1
ATOM 1061 C C . LYS A 1 139 ? -4.103 -5.963 -6.108 1.00 88.56 139 LYS A C 1
ATOM 1063 O O . LYS A 1 139 ? -4.798 -5.849 -5.107 1.00 88.56 139 LYS A O 1
ATOM 1068 N N . LEU A 1 140 ? -2.944 -5.322 -6.264 1.00 88.94 140 LEU A N 1
ATOM 1069 C CA . LEU A 1 140 ? -2.378 -4.393 -5.277 1.00 88.94 140 LEU A CA 1
ATOM 1070 C C . LEU A 1 140 ? -3.351 -3.250 -4.958 1.00 88.94 140 LEU A C 1
ATOM 1072 O O . LEU A 1 140 ? -3.629 -2.988 -3.795 1.00 88.94 140 LEU A O 1
ATOM 1076 N N . THR A 1 141 ? -3.916 -2.613 -5.986 1.00 91.94 141 THR A N 1
ATOM 1077 C CA . THR A 1 141 ? -4.849 -1.492 -5.818 1.00 91.94 141 THR A CA 1
ATOM 1078 C C . THR A 1 141 ? -6.172 -1.919 -5.193 1.00 91.94 141 THR A C 1
ATOM 1080 O O . THR A 1 141 ? -6.766 -1.133 -4.466 1.00 91.94 141 THR A O 1
ATOM 1083 N N . GLN A 1 142 ? -6.612 -3.164 -5.405 1.00 90.75 142 GLN A N 1
ATOM 1084 C CA . GLN A 1 142 ? -7.751 -3.727 -4.672 1.00 90.75 142 GLN A CA 1
ATOM 1085 C C . GLN A 1 142 ? -7.414 -3.890 -3.186 1.00 90.75 142 GLN A C 1
ATOM 1087 O O . GLN A 1 142 ? -8.170 -3.440 -2.335 1.00 90.75 142 GLN A O 1
ATOM 1092 N N . ILE A 1 143 ? -6.257 -4.474 -2.858 1.00 89.06 143 ILE A N 1
ATOM 1093 C CA . ILE A 1 143 ? -5.829 -4.659 -1.461 1.00 89.06 143 ILE A CA 1
ATOM 1094 C C . ILE A 1 143 ? -5.697 -3.312 -0.730 1.00 89.06 143 ILE A C 1
ATOM 1096 O O . ILE A 1 143 ? -6.083 -3.213 0.431 1.00 89.06 143 ILE A O 1
ATOM 1100 N N . MET A 1 144 ? -5.191 -2.281 -1.413 1.00 89.81 144 MET A N 1
ATOM 1101 C CA . MET A 1 144 ? -4.961 -0.938 -0.863 1.00 89.81 144 MET A CA 1
ATOM 1102 C C . MET A 1 144 ? -6.176 0.001 -0.952 1.00 89.81 144 MET A C 1
ATOM 1104 O O . MET A 1 144 ? -6.050 1.192 -0.665 1.00 89.81 144 MET A O 1
ATOM 1108 N N . GLN A 1 145 ? -7.346 -0.494 -1.362 1.00 89.94 145 GLN A N 1
ATOM 1109 C CA . GLN A 1 145 ? -8.536 0.333 -1.587 1.00 89.94 145 GLN A CA 1
ATOM 1110 C C . GLN A 1 145 ? -8.992 1.093 -0.330 1.00 89.94 145 GLN A C 1
ATOM 1112 O O . GLN A 1 145 ? -9.530 2.191 -0.423 1.00 89.94 145 GLN A O 1
ATOM 1117 N N . ASP A 1 146 ? -8.764 0.534 0.856 1.00 88.00 146 ASP A N 1
ATOM 1118 C CA . ASP A 1 146 ? -9.063 1.198 2.127 1.00 88.00 146 ASP A CA 1
ATOM 1119 C C . ASP A 1 146 ? -8.092 2.343 2.460 1.00 88.00 146 ASP A C 1
ATOM 1121 O O . ASP A 1 146 ? -8.445 3.269 3.191 1.00 88.00 146 ASP A O 1
ATOM 1125 N N . SER A 1 147 ? -6.879 2.270 1.916 1.00 90.62 147 SER A N 1
ATOM 1126 C CA . SER A 1 147 ? -5.758 3.166 2.187 1.00 90.62 147 SER A CA 1
ATOM 1127 C C . SER A 1 147 ? -5.736 4.377 1.255 1.00 90.62 147 SER A C 1
ATOM 1129 O O . SER A 1 147 ? -5.223 5.432 1.615 1.00 90.62 147 SER A O 1
ATOM 1131 N N . LEU A 1 148 ? -6.318 4.265 0.065 1.00 90.81 148 LEU A N 1
ATOM 1132 C CA . LEU A 1 148 ? -6.370 5.345 -0.918 1.00 90.81 148 LEU A CA 1
ATOM 1133 C C . LEU A 1 148 ? -7.817 5.798 -1.070 1.00 90.81 148 LEU A C 1
ATOM 1135 O O . LEU A 1 148 ? -8.606 5.105 -1.686 1.00 90.81 148 LEU A O 1
ATOM 1139 N N . GLY A 1 149 ? -8.198 6.926 -0.473 1.00 86.44 149 GLY A N 1
ATOM 1140 C CA . GLY A 1 149 ? -9.572 7.442 -0.520 1.00 86.44 149 GLY A CA 1
ATOM 1141 C C . GLY A 1 149 ? -10.597 6.654 0.308 1.00 86.44 149 GLY A C 1
ATOM 1142 O O . GLY A 1 149 ? -11.780 6.989 0.280 1.00 86.44 149 GLY A O 1
ATOM 1143 N N . GLY A 1 150 ? -10.166 5.620 1.036 1.00 88.56 150 GLY A N 1
ATOM 1144 C CA . GLY A 1 150 ? -10.999 4.833 1.943 1.00 88.56 150 GLY A CA 1
ATOM 1145 C C . GLY A 1 150 ? -11.008 5.387 3.368 1.00 88.56 150 GLY A C 1
ATOM 1146 O O . GLY A 1 150 ? -10.900 6.593 3.574 1.00 88.56 150 GLY A O 1
ATOM 1147 N N . THR A 1 151 ? -11.150 4.503 4.359 1.00 88.25 151 THR A N 1
ATOM 1148 C CA . THR A 1 151 ? -11.289 4.862 5.782 1.00 88.25 151 THR A CA 1
ATOM 1149 C C . THR A 1 151 ? -10.002 4.759 6.596 1.00 88.25 151 THR A C 1
ATOM 1151 O O . THR A 1 151 ? -10.023 4.998 7.803 1.00 88.25 151 THR A O 1
ATOM 1154 N N . ALA A 1 152 ? -8.884 4.341 6.001 1.00 89.50 152 ALA A N 1
ATOM 1155 C CA . ALA A 1 152 ? -7.647 4.155 6.749 1.00 89.50 152 ALA A CA 1
ATOM 1156 C C . ALA A 1 152 ? -6.903 5.480 6.970 1.00 89.50 152 ALA A C 1
ATOM 1158 O O . ALA A 1 152 ? -7.008 6.427 6.189 1.00 89.50 152 ALA A O 1
ATOM 1159 N N . LYS A 1 153 ? -6.085 5.532 8.023 1.00 91.25 153 LYS A N 1
ATOM 1160 C CA . LYS A 1 153 ? -5.016 6.531 8.122 1.00 91.25 153 LYS A CA 1
ATOM 1161 C C . LYS A 1 153 ? -3.821 6.006 7.339 1.00 91.25 153 LYS A C 1
ATOM 1163 O O . LYS A 1 153 ? -3.346 4.911 7.628 1.00 91.25 153 LYS A O 1
ATOM 1168 N N . THR A 1 154 ? -3.342 6.779 6.373 1.00 91.88 154 THR A N 1
ATOM 1169 C CA . THR A 1 154 ? -2.331 6.307 5.422 1.00 91.88 154 THR A CA 1
ATOM 1170 C C . THR A 1 154 ? -1.107 7.200 5.456 1.00 91.88 154 THR A C 1
ATOM 1172 O O . THR A 1 154 ? -1.209 8.418 5.332 1.00 91.88 154 THR A O 1
ATOM 1175 N N . LEU A 1 155 ? 0.052 6.568 5.624 1.00 93.81 155 LEU A N 1
ATOM 1176 C CA . LEU A 1 155 ? 1.365 7.194 5.570 1.00 93.81 155 LEU A CA 1
ATOM 1177 C C . LEU A 1 155 ? 2.126 6.603 4.385 1.00 93.81 155 LEU A C 1
ATOM 1179 O O . LEU A 1 155 ? 2.175 5.385 4.227 1.00 93.81 155 LEU A O 1
ATOM 1183 N N . MET A 1 156 ? 2.715 7.467 3.564 1.00 93.62 156 MET A N 1
ATOM 1184 C CA . MET A 1 156 ? 3.546 7.071 2.432 1.00 93.62 156 MET A CA 1
ATOM 1185 C C . MET A 1 156 ? 4.977 7.546 2.674 1.00 93.62 156 MET A C 1
ATOM 1187 O O . MET A 1 156 ? 5.199 8.729 2.927 1.00 93.62 156 MET A O 1
ATOM 1191 N N . PHE A 1 157 ? 5.935 6.631 2.542 1.00 93.69 157 PHE A N 1
ATOM 1192 C CA . PHE A 1 157 ? 7.354 6.961 2.459 1.00 93.69 157 PHE A CA 1
ATOM 1193 C C . PHE A 1 157 ? 7.776 7.025 0.995 1.00 93.69 157 PHE A C 1
ATOM 1195 O O . PHE A 1 157 ? 7.327 6.228 0.172 1.00 93.69 157 PHE A O 1
ATOM 1202 N N . VAL A 1 158 ? 8.623 7.998 0.670 1.00 92.38 158 VAL A N 1
ATOM 1203 C CA . VAL A 1 158 ? 9.134 8.211 -0.685 1.00 92.38 158 VAL A CA 1
ATOM 1204 C C . VAL A 1 158 ? 10.647 8.192 -0.590 1.00 92.38 158 VAL A C 1
ATOM 1206 O O . VAL A 1 158 ? 11.255 9.118 -0.055 1.00 92.38 158 VAL A O 1
ATOM 1209 N N . ASN A 1 159 ? 11.252 7.108 -1.064 1.00 91.00 159 ASN A N 1
ATOM 1210 C CA . ASN A 1 159 ? 12.694 6.924 -1.027 1.00 91.00 159 ASN A CA 1
ATOM 1211 C C . ASN A 1 159 ? 13.299 7.409 -2.348 1.00 91.00 159 ASN A C 1
ATOM 1213 O O . ASN A 1 159 ? 13.009 6.860 -3.409 1.00 91.00 159 ASN A O 1
ATOM 1217 N N . CYS A 1 160 ? 14.137 8.441 -2.276 1.00 90.00 160 CYS A N 1
ATOM 1218 C CA . CYS A 1 160 ? 14.796 9.038 -3.434 1.00 90.00 160 CYS A CA 1
ATOM 1219 C C . CYS A 1 160 ? 16.316 8.920 -3.311 1.00 90.00 160 CYS A C 1
ATOM 1221 O O . CYS A 1 160 ? 16.869 9.008 -2.215 1.00 90.00 160 CYS A O 1
ATOM 1223 N N . SER A 1 161 ? 16.995 8.763 -4.447 1.00 89.81 161 SER A N 1
ATOM 1224 C CA . SER A 1 161 ? 18.456 8.790 -4.507 1.00 89.81 161 SER A CA 1
ATOM 1225 C C . SER A 1 161 ? 18.946 10.228 -4.729 1.00 89.81 161 SER A C 1
ATOM 1227 O O . SER A 1 161 ? 18.391 10.916 -5.592 1.00 89.81 161 SER A O 1
ATOM 1229 N N . PRO A 1 162 ? 19.992 10.685 -4.012 1.00 92.88 162 PRO A N 1
ATOM 1230 C CA . PRO A 1 162 ? 20.592 12.002 -4.232 1.00 92.88 162 PRO A CA 1
ATOM 1231 C C . PRO A 1 162 ? 21.544 12.039 -5.441 1.00 92.88 162 PRO A C 1
ATOM 1233 O O . PRO A 1 162 ? 22.052 13.101 -5.789 1.00 92.88 162 PRO A O 1
ATOM 1236 N N . ALA A 1 163 ? 21.825 10.896 -6.076 1.00 93.19 163 ALA A N 1
ATOM 1237 C CA . ALA A 1 163 ? 22.772 10.820 -7.182 1.00 93.19 163 ALA A CA 1
ATOM 1238 C C . ALA A 1 163 ? 22.236 11.507 -8.447 1.00 93.19 163 ALA A C 1
ATOM 1240 O O . ALA A 1 163 ? 21.089 11.295 -8.848 1.00 93.19 163 ALA A O 1
ATOM 1241 N N . TRP A 1 164 ? 23.106 12.252 -9.134 1.00 92.12 164 TRP A N 1
ATOM 1242 C CA . TRP A 1 164 ? 22.773 12.958 -10.378 1.00 92.12 164 TRP A CA 1
ATOM 1243 C C . TRP A 1 164 ? 22.250 12.027 -11.480 1.00 92.12 164 TRP A C 1
ATOM 1245 O O . TRP A 1 164 ? 21.300 12.366 -12.183 1.00 92.12 164 TRP A O 1
ATOM 1255 N N . SER A 1 165 ? 22.804 10.815 -11.582 1.00 89.50 165 SER A N 1
ATOM 1256 C CA . SER A 1 165 ? 22.358 9.778 -12.525 1.00 89.50 165 SER A CA 1
ATOM 1257 C C . SER A 1 165 ? 20.896 9.351 -12.326 1.00 89.50 165 SER A C 1
ATOM 1259 O O . SER A 1 165 ? 20.260 8.864 -13.263 1.00 89.50 165 SER A O 1
ATOM 1261 N N . ASN A 1 166 ? 20.337 9.578 -11.133 1.00 87.19 166 ASN A N 1
ATOM 1262 C CA . ASN A 1 166 ? 18.977 9.199 -10.757 1.00 87.19 166 ASN A CA 1
ATOM 1263 C C . ASN A 1 166 ? 17.994 10.377 -10.733 1.00 87.19 166 ASN A C 1
ATOM 1265 O O . ASN A 1 166 ? 16.830 10.178 -10.387 1.00 87.19 166 ASN A O 1
ATOM 1269 N N . LEU A 1 167 ? 18.413 11.583 -11.139 1.00 91.00 167 LEU A N 1
ATOM 1270 C CA . LEU A 1 167 ? 17.593 12.798 -11.071 1.00 91.00 167 LEU A CA 1
ATOM 1271 C C . LEU A 1 167 ? 16.201 12.615 -11.697 1.00 91.00 167 LEU A C 1
ATOM 1273 O O . LEU A 1 167 ? 15.194 13.002 -11.105 1.00 91.00 167 LEU A O 1
ATOM 1277 N N . SER A 1 168 ? 16.135 11.979 -12.870 1.00 89.06 168 SER A N 1
ATOM 1278 C CA . SER A 1 168 ? 14.865 11.736 -13.562 1.00 89.06 168 SER A CA 1
ATOM 1279 C C . SER A 1 168 ? 13.917 10.828 -12.770 1.00 89.06 168 SER A C 1
ATOM 1281 O O . SER A 1 168 ? 12.716 11.089 -12.772 1.00 89.06 168 SER A O 1
ATOM 1283 N N . GLU A 1 169 ? 14.423 9.787 -12.104 1.00 86.88 169 GLU A N 1
ATOM 1284 C CA . GLU A 1 169 ? 13.595 8.881 -11.292 1.00 86.88 169 GLU A CA 1
ATOM 1285 C C . GLU A 1 169 ? 13.154 9.580 -10.000 1.00 86.88 169 GLU A C 1
ATOM 1287 O O . GLU A 1 169 ? 11.982 9.536 -9.635 1.00 86.88 169 GLU A O 1
ATOM 1292 N N . THR A 1 170 ? 14.064 10.320 -9.356 1.00 91.31 170 THR A N 1
ATOM 1293 C CA . THR A 1 170 ? 13.763 11.125 -8.163 1.00 91.31 170 THR A CA 1
ATOM 1294 C C . THR A 1 170 ? 12.655 12.146 -8.438 1.00 91.31 170 THR A C 1
ATOM 1296 O O . THR A 1 170 ? 11.712 12.258 -7.652 1.00 91.31 170 THR A O 1
ATOM 1299 N N . LEU A 1 171 ? 12.705 12.850 -9.574 1.00 92.25 171 LEU A N 1
ATOM 1300 C CA . LEU A 1 171 ? 11.655 13.795 -9.962 1.00 92.25 171 LEU A CA 1
ATOM 1301 C C . LEU A 1 171 ? 10.302 13.098 -10.166 1.00 92.25 171 LEU A C 1
ATOM 1303 O O . LEU A 1 171 ? 9.263 13.628 -9.760 1.00 92.25 171 LEU A O 1
ATOM 1307 N N . MET A 1 172 ? 10.299 11.902 -10.760 1.00 88.94 172 MET A N 1
ATOM 1308 C CA . MET A 1 172 ? 9.082 11.106 -10.918 1.00 88.94 172 MET A CA 1
ATOM 1309 C C . MET A 1 172 ? 8.494 10.689 -9.565 1.00 88.94 172 MET A C 1
ATOM 1311 O O . MET A 1 172 ? 7.300 10.900 -9.343 1.00 88.94 172 MET A O 1
ATOM 1315 N N . SER A 1 173 ? 9.317 10.176 -8.647 1.00 90.88 173 SER A N 1
ATOM 1316 C CA . SER A 1 173 ? 8.892 9.776 -7.300 1.00 90.88 173 SER A CA 1
ATOM 1317 C C . SER A 1 173 ? 8.327 10.948 -6.494 1.00 90.88 173 SER A C 1
ATOM 1319 O O . SER A 1 173 ? 7.272 10.823 -5.871 1.00 90.88 173 SER A O 1
ATOM 1321 N N . LEU A 1 174 ? 8.960 12.123 -6.556 1.00 93.62 174 LEU A N 1
ATOM 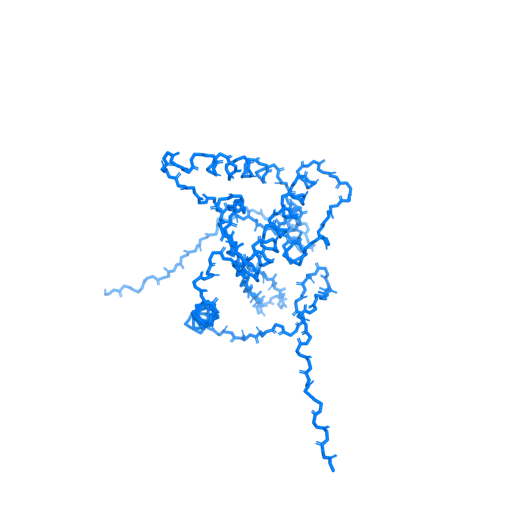1322 C CA . LEU A 1 174 ? 8.462 13.331 -5.887 1.00 93.62 174 LEU A CA 1
ATOM 1323 C C . LEU A 1 174 ? 7.168 13.858 -6.515 1.00 93.62 174 LEU A C 1
ATOM 1325 O O . LEU A 1 174 ? 6.250 14.261 -5.801 1.00 93.62 174 LEU A O 1
ATOM 1329 N N . THR A 1 175 ? 7.054 13.809 -7.844 1.00 91.81 175 THR A N 1
ATOM 1330 C CA . THR A 1 175 ? 5.811 14.168 -8.542 1.00 91.81 175 THR A CA 1
ATOM 1331 C C . THR A 1 175 ? 4.672 13.251 -8.113 1.00 91.81 175 THR A C 1
ATOM 1333 O O . THR A 1 175 ? 3.560 13.714 -7.859 1.00 91.81 175 THR A O 1
ATOM 1336 N N . TYR A 1 176 ? 4.951 11.953 -7.997 1.00 89.25 176 TYR A N 1
ATOM 1337 C CA . TYR A 1 176 ? 4.001 10.965 -7.508 1.00 89.25 176 TYR A CA 1
ATOM 1338 C C . TYR A 1 176 ? 3.560 11.284 -6.073 1.00 89.25 176 TYR A C 1
ATOM 1340 O O . TYR A 1 176 ? 2.366 11.413 -5.811 1.00 89.25 176 TYR A O 1
ATOM 1348 N N . ALA A 1 177 ? 4.512 11.539 -5.174 1.00 92.75 177 ALA A N 1
ATOM 1349 C CA . ALA A 1 177 ? 4.253 11.925 -3.789 1.00 92.75 177 ALA A CA 1
ATOM 1350 C C . ALA A 1 177 ? 3.379 13.183 -3.664 1.00 92.75 177 ALA A C 1
ATOM 1352 O O . ALA A 1 177 ? 2.434 13.225 -2.873 1.00 92.75 177 ALA A O 1
ATOM 1353 N N . ALA A 1 178 ? 3.657 14.203 -4.481 1.00 93.25 178 ALA A N 1
ATOM 1354 C CA . ALA A 1 178 ? 2.883 15.439 -4.509 1.00 93.25 178 ALA A CA 1
ATOM 1355 C C . ALA A 1 178 ? 1.422 15.208 -4.935 1.00 93.25 178 ALA A C 1
ATOM 1357 O O . ALA A 1 178 ? 0.529 15.930 -4.487 1.00 93.25 178 ALA A O 1
ATOM 1358 N N . ARG A 1 179 ? 1.158 14.201 -5.780 1.00 91.38 179 ARG A N 1
ATOM 1359 C CA . ARG A 1 179 ? -0.207 13.776 -6.136 1.00 91.38 179 ARG A CA 1
ATOM 1360 C C . ARG A 1 179 ? -0.870 13.036 -4.985 1.00 91.38 179 ARG A C 1
ATOM 1362 O O . ARG A 1 179 ? -1.983 13.402 -4.614 1.00 91.38 179 ARG A O 1
ATOM 1369 N N . THR A 1 180 ? -0.171 12.083 -4.370 1.00 92.44 180 THR A N 1
ATOM 1370 C CA . THR A 1 180 ? -0.673 11.331 -3.210 1.00 92.44 180 THR A CA 1
ATOM 1371 C C . THR A 1 180 ? -1.059 12.254 -2.060 1.00 92.44 180 THR A C 1
ATOM 1373 O O . THR A 1 180 ? -2.100 12.057 -1.444 1.00 92.44 180 THR A O 1
ATOM 1376 N N . LYS A 1 181 ? -0.289 13.324 -1.816 1.00 93.31 181 LYS A N 1
ATOM 1377 C CA . LYS A 1 181 ? -0.582 14.324 -0.775 1.00 93.31 181 LYS A CA 1
ATOM 1378 C C . LYS A 1 181 ? -1.960 14.989 -0.925 1.00 93.31 181 LYS A C 1
ATOM 1380 O O . LYS A 1 181 ? -2.497 15.488 0.058 1.00 93.31 181 LYS A O 1
ATOM 1385 N N . ARG A 1 182 ? -2.538 15.016 -2.132 1.00 91.12 182 ARG A N 1
ATOM 1386 C CA . ARG A 1 182 ? -3.872 15.594 -2.380 1.00 91.12 182 ARG A CA 1
ATOM 1387 C C . ARG A 1 182 ? -5.021 14.637 -2.058 1.00 91.12 182 ARG A C 1
ATOM 1389 O O . ARG A 1 182 ? -6.174 15.063 -2.060 1.00 91.12 182 ARG A O 1
ATOM 1396 N N . ILE A 1 183 ? -4.737 13.363 -1.798 1.00 91.69 183 ILE A N 1
ATOM 1397 C CA . ILE A 1 183 ? -5.757 12.392 -1.405 1.00 91.69 183 ILE A CA 1
ATOM 1398 C C . ILE A 1 183 ? -6.299 12.760 -0.026 1.00 91.69 183 ILE A C 1
ATOM 1400 O O . ILE A 1 183 ? -5.551 13.003 0.915 1.00 91.69 183 ILE A O 1
ATOM 1404 N N . THR A 1 184 ? -7.625 12.773 0.091 1.00 87.88 184 THR A N 1
ATOM 1405 C CA . THR A 1 184 ? -8.320 12.890 1.374 1.00 87.88 184 THR A CA 1
ATOM 1406 C C . THR A 1 184 ? -9.053 11.586 1.636 1.00 87.88 184 THR A C 1
ATOM 1408 O O . THR A 1 184 ? -9.956 11.229 0.881 1.00 87.88 184 THR A O 1
ATOM 1411 N N . ASN A 1 185 ? -8.667 10.884 2.698 1.00 88.00 185 ASN A N 1
ATOM 1412 C CA . ASN A 1 185 ? -9.380 9.693 3.146 1.00 88.00 185 ASN A CA 1
ATOM 1413 C C . ASN A 1 185 ? -10.636 10.101 3.923 1.00 88.00 185 ASN A C 1
ATOM 1415 O O . ASN A 1 185 ? -10.671 11.140 4.589 1.00 88.00 185 ASN A O 1
ATOM 1419 N N . LEU A 1 186 ? -11.673 9.274 3.829 1.00 78.38 186 LEU A N 1
ATOM 1420 C CA . LEU A 1 186 ? -12.886 9.415 4.618 1.00 78.38 186 LEU A CA 1
ATOM 1421 C C . LEU A 1 186 ? -12.495 9.144 6.074 1.00 78.38 186 LEU A C 1
ATOM 1423 O O . LEU A 1 186 ? -12.025 8.057 6.399 1.00 78.38 186 LEU A O 1
ATOM 1427 N N . GLY A 1 187 ? -12.606 10.142 6.953 1.00 61.84 187 GLY A N 1
ATOM 1428 C CA . GLY A 1 187 ? -12.279 9.955 8.368 1.00 61.84 187 GLY A CA 1
ATOM 1429 C C . GLY A 1 187 ? -13.015 8.735 8.928 1.00 61.84 187 GLY A C 1
ATOM 1430 O O . GLY A 1 187 ? -14.178 8.512 8.597 1.00 61.84 187 GLY A O 1
ATOM 1431 N N . THR A 1 188 ? -12.343 7.919 9.743 1.00 54.03 188 THR A N 1
ATOM 1432 C CA . THR A 1 188 ? -12.962 6.745 10.373 1.00 54.03 188 THR A CA 1
ATOM 1433 C C . THR A 1 188 ? -14.237 7.159 11.118 1.00 54.03 188 THR A C 1
ATOM 1435 O O . THR A 1 188 ? -14.116 7.942 12.066 1.00 54.03 188 THR A O 1
ATOM 1438 N N . PRO A 1 189 ? -15.429 6.623 10.789 1.00 47.56 189 PRO A N 1
ATOM 1439 C CA . PRO A 1 189 ? -16.548 6.665 11.713 1.00 47.56 189 PRO A CA 1
ATOM 1440 C C . PRO A 1 189 ? -16.215 5.687 12.844 1.00 47.56 189 PRO A C 1
ATOM 1442 O O . PRO A 1 189 ? -16.474 4.489 12.762 1.00 47.56 189 PRO A O 1
ATOM 1445 N N . SER A 1 190 ? -15.554 6.175 13.893 1.00 40.81 190 SER A N 1
ATOM 1446 C CA . SER A 1 190 ? -15.502 5.444 15.153 1.00 40.81 190 SER A CA 1
ATOM 1447 C C . SER A 1 190 ? -16.917 5.454 15.718 1.00 40.81 190 SER A C 1
ATOM 1449 O O . SER A 1 190 ? -17.376 6.527 16.089 1.00 40.81 190 SER A O 1
ATOM 1451 N N . SER A 1 191 ? -17.583 4.296 15.690 1.00 42.34 191 SER A N 1
ATOM 1452 C CA . SER A 1 191 ? -18.772 3.915 16.472 1.00 42.34 191 SER A CA 1
ATOM 1453 C C . SER A 1 191 ? -19.749 5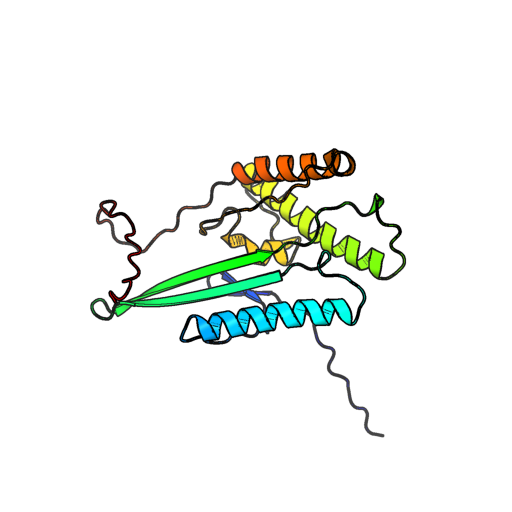.044 16.835 1.00 42.34 191 SER A C 1
ATOM 1455 O O . SER A 1 191 ? -19.460 5.904 17.660 1.00 42.34 191 SER A O 1
ATOM 1457 N N . SER A 1 192 ? -20.953 4.961 16.284 1.00 38.47 192 SER A N 1
ATOM 1458 C CA . SER A 1 192 ? -22.158 5.682 16.699 1.00 38.47 192 SER A CA 1
ATOM 1459 C C . SER A 1 192 ? -22.303 5.889 18.222 1.00 38.47 192 SER A C 1
ATOM 1461 O O . SER A 1 192 ? -22.865 5.042 18.911 1.00 38.47 192 SER A O 1
ATOM 1463 N N . SER A 1 193 ? -21.866 7.045 18.726 1.00 32.31 193 SER A N 1
ATOM 1464 C CA . SER A 1 193 ? -22.494 7.795 19.825 1.00 32.31 193 SER A CA 1
ATOM 1465 C C . SER A 1 193 ? -22.022 9.265 19.781 1.00 32.31 193 SER A C 1
ATOM 1467 O O . SER A 1 193 ? -20.826 9.525 19.625 1.00 32.31 193 SER A O 1
ATOM 1469 N N . PRO A 1 194 ? -22.924 10.265 19.868 1.00 37.03 194 PRO A N 1
ATOM 1470 C CA . PRO A 1 194 ? -22.544 11.670 19.917 1.00 37.03 194 PRO A CA 1
ATOM 1471 C C . PRO A 1 194 ? -22.240 12.060 21.366 1.00 37.03 194 PRO A C 1
ATOM 1473 O O . PRO A 1 194 ? -23.053 12.688 22.033 1.00 37.03 194 PRO A O 1
ATOM 1476 N N . LEU A 1 195 ? -21.065 11.690 21.870 1.00 35.84 195 LEU A N 1
ATOM 1477 C CA . LEU A 1 195 ? -20.514 12.279 23.091 1.00 35.84 195 LEU A CA 1
ATOM 1478 C C . LEU A 1 195 ? -19.079 12.712 22.814 1.00 35.84 195 LEU A C 1
ATOM 1480 O O . LEU A 1 195 ? -18.196 11.916 22.501 1.00 35.84 195 LEU A O 1
ATOM 1484 N N . ALA A 1 196 ? -18.902 14.029 22.861 1.00 38.97 196 ALA A N 1
ATOM 1485 C CA . ALA A 1 196 ? -17.682 14.761 22.588 1.00 38.97 196 ALA A CA 1
ATOM 1486 C C . ALA A 1 196 ? -16.440 14.085 23.194 1.00 38.97 196 ALA A C 1
ATOM 1488 O O . ALA A 1 196 ? -16.217 14.116 24.404 1.00 38.97 196 ALA A O 1
ATOM 1489 N N . ARG A 1 197 ? -15.572 13.530 22.340 1.00 36.44 197 ARG A N 1
ATOM 1490 C CA . ARG A 1 197 ? -14.206 13.191 22.744 1.00 36.44 197 ARG A CA 1
ATOM 1491 C C . ARG A 1 197 ? -13.426 14.491 22.921 1.00 36.44 197 ARG A C 1
ATOM 1493 O O . ARG A 1 197 ? -12.928 15.059 21.948 1.00 36.44 197 ARG A O 1
ATOM 1500 N N . LYS A 1 198 ? -13.300 14.951 24.172 1.00 33.84 198 LYS A N 1
ATOM 1501 C CA . LYS A 1 198 ? -12.170 15.796 24.583 1.00 33.84 198 LYS A CA 1
ATOM 1502 C C . LYS A 1 198 ? -10.895 15.123 24.068 1.00 33.84 198 LYS A C 1
ATOM 1504 O O . LYS A 1 198 ? -10.706 13.924 24.268 1.00 33.84 198 LYS A O 1
ATOM 1509 N N . ARG A 1 199 ? -10.047 15.881 23.371 1.00 38.97 199 ARG A N 1
ATOM 1510 C CA . ARG A 1 199 ? -8.700 15.445 22.993 1.00 38.97 199 ARG A CA 1
ATOM 1511 C C . ARG A 1 199 ? -7.911 15.172 24.277 1.00 38.97 199 ARG A C 1
ATOM 1513 O O . ARG A 1 199 ? -7.385 16.105 24.867 1.00 38.97 199 ARG A O 1
ATOM 1520 N N . SER A 1 200 ? -7.848 13.921 24.713 1.00 35.72 200 SER A N 1
ATOM 1521 C CA . SER A 1 200 ? -6.750 13.442 25.547 1.00 35.72 200 SER A CA 1
ATOM 1522 C C . SER A 1 200 ? -5.674 12.915 24.604 1.00 35.72 200 SER A C 1
ATOM 1524 O O . SER A 1 200 ? -5.956 12.071 23.747 1.00 35.72 200 SER A O 1
ATOM 1526 N N . GLU A 1 201 ? -4.471 13.468 24.708 1.00 31.17 201 GLU A N 1
ATOM 1527 C CA . GLU A 1 201 ? -3.293 12.988 23.990 1.00 31.17 201 GLU A CA 1
ATOM 1528 C C . GLU A 1 201 ? -3.089 11.483 24.236 1.00 31.17 201 GLU A C 1
ATOM 1530 O O . GLU A 1 201 ? -3.351 11.006 25.343 1.00 31.17 201 GLU A O 1
ATOM 1535 N N . PRO A 1 202 ? -2.648 10.701 23.235 1.00 32.72 202 PRO A N 1
ATOM 1536 C CA . PRO A 1 202 ? -2.276 9.318 23.469 1.00 32.72 202 PRO A CA 1
ATOM 1537 C C . PRO A 1 202 ? -0.930 9.290 24.204 1.00 32.72 202 PRO A C 1
ATOM 1539 O O . PRO A 1 202 ? 0.129 9.351 23.584 1.00 32.72 202 PRO A O 1
ATOM 1542 N N . SER A 1 203 ? -0.968 9.199 25.531 1.00 32.81 203 SER A N 1
ATOM 1543 C CA . SER A 1 203 ? 0.199 8.899 26.358 1.00 32.81 203 SER A CA 1
ATOM 1544 C C . SER A 1 203 ? 0.569 7.423 26.193 1.00 32.81 203 SER A C 1
ATOM 1546 O O . SER A 1 203 ? 0.038 6.532 26.850 1.00 32.81 203 SER A O 1
ATOM 1548 N N . PHE A 1 204 ? 1.490 7.152 25.271 1.00 32.03 204 PHE A N 1
ATOM 1549 C CA . PHE A 1 204 ? 2.166 5.862 25.165 1.00 32.03 204 PHE A CA 1
ATOM 1550 C C . PHE A 1 204 ? 3.318 5.839 26.184 1.00 32.03 204 PHE A C 1
ATOM 1552 O O . PHE A 1 204 ? 4.476 6.034 25.827 1.00 32.03 204 PHE A O 1
ATOM 1559 N N . CYS A 1 205 ? 3.007 5.674 27.472 1.00 29.05 205 CYS A N 1
ATOM 1560 C CA . CYS A 1 205 ? 4.030 5.418 28.488 1.00 29.05 205 CYS A CA 1
ATOM 1561 C C . CYS A 1 205 ? 4.327 3.917 28.519 1.00 29.05 205 CYS A C 1
ATOM 1563 O O . CYS A 1 205 ? 3.520 3.129 29.006 1.00 29.05 205 CYS A O 1
ATOM 1565 N N . ILE A 1 206 ? 5.487 3.527 27.992 1.00 34.47 206 ILE A N 1
ATOM 1566 C CA . ILE A 1 206 ? 6.104 2.240 28.317 1.00 34.47 206 ILE A CA 1
ATOM 1567 C C . ILE A 1 206 ? 6.752 2.434 29.695 1.00 34.47 206 ILE A C 1
ATOM 1569 O O . ILE A 1 206 ? 7.647 3.274 29.798 1.00 34.47 206 ILE A O 1
ATOM 1573 N N . PRO A 1 207 ? 6.317 1.736 30.758 1.00 31.42 207 PRO A N 1
ATOM 1574 C CA . PRO A 1 207 ? 7.013 1.800 32.034 1.00 31.42 207 PRO A CA 1
ATOM 1575 C C . PRO A 1 207 ? 8.406 1.187 31.858 1.00 31.42 207 PRO A C 1
ATOM 1577 O O . PRO A 1 207 ? 8.542 0.017 31.498 1.00 31.42 207 PRO A O 1
ATOM 1580 N N . VAL A 1 208 ? 9.439 2.000 32.066 1.00 35.03 208 VAL A N 1
ATOM 1581 C CA . VAL A 1 208 ? 10.817 1.526 32.205 1.00 35.03 208 VAL A CA 1
ATOM 1582 C C . VAL A 1 208 ? 10.955 1.025 33.647 1.00 35.03 208 VAL A C 1
ATOM 1584 O O . VAL A 1 208 ? 10.613 1.781 34.556 1.00 35.03 208 VAL A O 1
ATOM 1587 N N . PRO A 1 209 ? 11.392 -0.220 33.891 1.00 35.53 209 PRO A N 1
ATOM 1588 C CA . PRO A 1 209 ? 11.699 -0.662 35.243 1.00 35.53 209 PRO A CA 1
ATOM 1589 C C . PRO A 1 209 ? 12.934 0.095 35.748 1.00 35.53 209 PRO A C 1
ATOM 1591 O O . PRO A 1 209 ? 13.971 0.093 35.082 1.00 35.53 209 PRO A O 1
ATOM 1594 N N . GLU A 1 210 ? 12.802 0.771 36.891 1.00 45.38 210 GLU A N 1
ATOM 1595 C CA . GLU A 1 210 ? 13.939 1.336 37.623 1.00 45.38 210 GLU A CA 1
ATOM 1596 C C . GLU A 1 210 ? 14.888 0.205 38.050 1.00 45.38 210 GLU A C 1
ATOM 1598 O O . GLU A 1 210 ? 14.437 -0.873 38.450 1.00 45.38 210 GLU A O 1
ATOM 1603 N N . GLN A 1 211 ? 16.192 0.451 37.895 1.00 41.31 211 GLN A N 1
ATOM 1604 C CA . GLN A 1 211 ? 17.260 -0.361 38.485 1.00 41.31 211 GLN A CA 1
ATOM 1605 C C . GLN A 1 211 ? 17.439 -0.013 39.958 1.00 41.31 211 GLN A C 1
ATOM 1607 O O . GLN A 1 211 ? 17.330 1.192 40.280 1.00 41.31 211 GLN A O 1
#